Protein AF-A0A7K9YIJ4-F1 (afdb_monomer)

Foldseek 3Di:
DVVVVCCVPDPPLCPVVLVVLLVCLVPPVVPDDPVVVVVSLVVLLVCLVVVRPCSLVSLLSLLVSQDQLDPDPVSLVSLQSSLVSCVVSVVSCVVDLQSLQSLLLSLLRRLLNQDDDPSSVVSSVSSLVSNLVCCQPPVVSNCVNPPVSVVSLVSCCPPPSSVVVVCCLPPPVCSSPVPRDD

Solvent-accessible surface area (backbone atoms only — not comparable to full-atom values): 10196 Å² total; per-residue (Å²): 112,69,68,61,53,49,67,70,68,50,88,62,68,51,47,71,57,54,53,48,51,45,48,43,52,76,76,39,48,92,75,53,52,69,71,56,51,55,50,50,53,52,49,49,48,52,37,52,78,69,64,39,76,66,39,65,59,46,51,54,52,52,57,69,69,46,56,78,86,50,82,47,72,72,42,48,53,48,50,52,54,55,47,50,47,51,61,76,40,38,79,66,45,74,76,32,50,70,52,47,24,51,50,40,53,52,41,51,60,42,47,77,59,35,57,98,44,73,70,32,43,55,51,28,48,55,42,48,54,53,39,52,52,44,46,50,76,39,25,71,41,41,51,74,58,44,73,58,47,58,56,40,50,60,75,46,33,89,41,71,70,42,37,52,48,49,50,34,43,76,76,42,25,49,79,44,32,84,87,40,88,106

Structure (mmCIF, N/CA/C/O backbone):
data_AF-A0A7K9YIJ4-F1
#
_entry.id   AF-A0A7K9YIJ4-F1
#
loop_
_atom_site.group_PDB
_atom_site.id
_atom_site.type_symbol
_atom_site.label_atom_id
_atom_site.label_alt_id
_atom_site.label_comp_id
_atom_site.label_asym_id
_atom_site.label_entity_id
_atom_site.label_seq_id
_atom_site.pdbx_PDB_ins_code
_atom_site.Cartn_x
_atom_site.Cartn_y
_atom_site.Cartn_z
_atom_site.occupancy
_atom_site.B_iso_or_equiv
_atom_site.auth_seq_id
_atom_site.auth_comp_id
_atom_site.auth_asym_id
_atom_site.auth_atom_id
_atom_site.pdbx_PDB_model_num
ATOM 1 N N . GLN A 1 1 ? -18.869 -9.767 16.427 1.00 76.56 1 GLN A N 1
ATOM 2 C CA . GLN A 1 1 ? -20.235 -9.348 16.807 1.00 76.56 1 GLN A CA 1
ATOM 3 C C . GLN A 1 1 ? -20.395 -7.845 16.606 1.00 76.56 1 GLN A C 1
ATOM 5 O O . GLN A 1 1 ? -21.053 -7.476 15.647 1.00 76.56 1 GLN A O 1
ATOM 10 N N . CYS A 1 2 ? -19.641 -7.004 17.327 1.00 91.44 2 CYS A N 1
ATOM 11 C CA . CYS A 1 2 ? -19.777 -5.540 17.270 1.00 91.44 2 CYS A CA 1
ATOM 12 C C . CYS A 1 2 ? -19.677 -4.898 15.871 1.00 91.44 2 CYS A C 1
ATOM 14 O O . CYS A 1 2 ? -20.416 -3.964 15.595 1.00 91.44 2 CYS A O 1
ATOM 16 N N . TYR A 1 3 ? -18.805 -5.378 14.969 1.00 92.31 3 TYR A N 1
ATOM 17 C CA . TYR A 1 3 ? -18.730 -4.825 13.602 1.00 92.31 3 TYR A CA 1
ATOM 18 C C . TYR A 1 3 ? -20.022 -5.042 12.799 1.00 92.31 3 TYR A C 1
ATOM 20 O O . TYR A 1 3 ? -20.458 -4.156 12.073 1.00 92.31 3 TYR A O 1
ATOM 28 N N . ARG A 1 4 ? -20.664 -6.205 12.968 1.00 90.62 4 ARG A N 1
ATOM 29 C CA . ARG A 1 4 ? -21.939 -6.522 12.313 1.00 90.62 4 ARG A CA 1
ATOM 30 C C . ARG A 1 4 ? -23.035 -5.591 12.810 1.00 90.62 4 ARG A C 1
ATOM 32 O O . ARG A 1 4 ? -23.767 -5.033 12.006 1.00 90.62 4 ARG A O 1
ATOM 39 N N . ASP A 1 5 ? -23.095 -5.398 14.123 1.00 93.19 5 ASP A N 1
ATOM 40 C CA . ASP A 1 5 ? -24.072 -4.509 14.747 1.00 93.19 5 ASP A CA 1
ATOM 41 C C . ASP A 1 5 ? -23.844 -3.065 14.284 1.00 93.19 5 ASP A C 1
ATOM 43 O O . ASP A 1 5 ? -24.787 -2.391 13.887 1.00 93.19 5 ASP A O 1
ATOM 47 N N . LEU A 1 6 ? -22.583 -2.622 14.225 1.00 93.00 6 LEU A N 1
ATOM 48 C CA . LEU A 1 6 ? -22.198 -1.310 13.705 1.00 93.00 6 LEU A CA 1
ATOM 49 C C . LEU A 1 6 ? -22.651 -1.110 12.249 1.00 93.00 6 LEU A C 1
ATOM 51 O O . LEU A 1 6 ? -23.221 -0.069 11.927 1.00 93.00 6 LEU A O 1
ATOM 55 N N . ALA A 1 7 ? -22.441 -2.109 11.388 1.00 91.06 7 ALA A N 1
ATOM 56 C CA . ALA A 1 7 ? -22.883 -2.070 9.996 1.00 91.06 7 ALA A CA 1
ATOM 57 C C . ALA A 1 7 ? -24.417 -2.023 9.864 1.00 91.06 7 ALA A C 1
ATOM 59 O O . ALA A 1 7 ? -24.922 -1.380 8.949 1.00 91.06 7 ALA A O 1
ATOM 60 N N . LEU A 1 8 ? -25.157 -2.654 10.784 1.00 92.00 8 LEU A N 1
ATOM 61 C CA . LEU A 1 8 ? -26.624 -2.642 10.799 1.00 92.00 8 LEU A CA 1
ATOM 62 C C . LEU A 1 8 ? -27.213 -1.307 11.274 1.00 92.00 8 LEU A C 1
ATOM 64 O O . LEU A 1 8 ? -28.277 -0.911 10.804 1.00 92.00 8 LEU A O 1
ATOM 68 N N . VAL A 1 9 ? -26.558 -0.624 12.219 1.00 95.25 9 VAL A N 1
ATOM 69 C CA . VAL A 1 9 ? -27.100 0.603 12.835 1.00 95.25 9 VAL A CA 1
ATOM 70 C C . VAL A 1 9 ? -26.560 1.898 12.227 1.00 95.25 9 VAL A C 1
ATOM 72 O O . VAL A 1 9 ? -27.113 2.965 12.506 1.00 95.25 9 VAL A O 1
ATOM 75 N N . SER A 1 10 ? -25.489 1.842 11.426 1.00 94.00 10 SER A N 1
ATOM 76 C CA . SER A 1 10 ? -24.923 3.031 10.781 1.00 94.00 10 SER A CA 1
ATOM 77 C C . SER A 1 10 ? -25.944 3.690 9.850 1.00 94.00 10 SER A C 1
ATOM 79 O O . SER A 1 10 ? -26.584 3.042 9.026 1.00 94.00 10 SER A O 1
ATOM 81 N N . ARG A 1 11 ? -26.078 5.014 9.978 1.00 95.62 11 ARG A N 1
ATOM 82 C CA . ARG A 1 11 ? -26.969 5.848 9.151 1.00 95.62 11 ARG A CA 1
ATOM 83 C C . ARG A 1 11 ? -26.216 6.768 8.191 1.00 95.62 11 ARG A C 1
ATOM 85 O O . ARG A 1 11 ? -26.835 7.523 7.454 1.00 95.62 11 ARG A O 1
ATOM 92 N N . ASP A 1 12 ? -24.891 6.721 8.227 1.00 95.88 12 ASP A N 1
ATOM 93 C CA . ASP A 1 12 ? -23.981 7.620 7.517 1.00 95.88 12 ASP A CA 1
ATOM 94 C C . ASP A 1 12 ? -22.970 6.858 6.646 1.00 95.88 12 ASP A C 1
ATOM 96 O O . ASP A 1 12 ? -21.946 7.413 6.254 1.00 95.88 12 ASP A O 1
ATOM 100 N N . GLY A 1 13 ? -23.219 5.569 6.385 1.00 93.50 13 GLY A N 1
ATOM 101 C CA . GLY A 1 13 ? -22.307 4.721 5.617 1.00 93.50 13 GLY A CA 1
ATOM 102 C C . GLY A 1 13 ? -20.931 4.577 6.274 1.00 93.50 13 GLY A C 1
ATOM 103 O O . GLY A 1 13 ? -19.928 4.509 5.574 1.00 93.50 13 GLY A O 1
ATOM 104 N N . MET A 1 14 ? -20.880 4.558 7.610 1.00 95.94 14 MET A N 1
ATOM 105 C CA . MET A 1 14 ? -19.666 4.499 8.438 1.00 95.94 14 MET A CA 1
ATOM 106 C C . MET A 1 14 ? -18.767 5.745 8.376 1.00 95.94 14 MET A C 1
ATOM 108 O O . MET A 1 14 ? -17.642 5.702 8.878 1.00 95.94 14 MET A O 1
ATOM 112 N N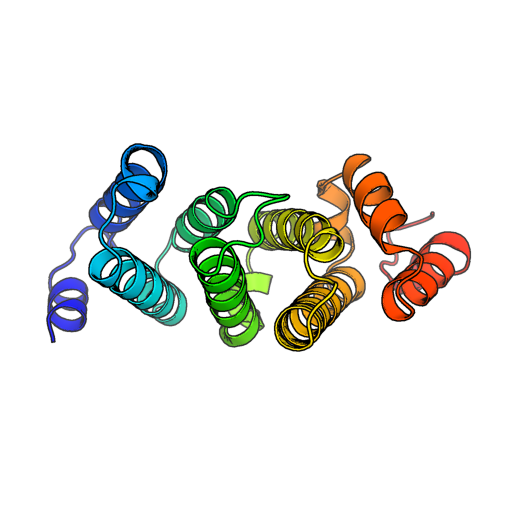 . ASN A 1 15 ? -19.221 6.866 7.811 1.00 96.12 15 ASN A N 1
ATOM 113 C CA . ASN A 1 15 ? -18.392 8.061 7.626 1.00 96.12 15 ASN A CA 1
ATOM 114 C C . ASN A 1 15 ? -17.747 8.559 8.936 1.00 96.12 15 ASN A C 1
ATOM 116 O O . ASN A 1 15 ? -16.539 8.803 8.990 1.00 96.12 15 ASN A O 1
ATOM 120 N N . ILE A 1 16 ? -18.506 8.643 10.034 1.00 97.00 16 ILE A N 1
ATOM 121 C CA . ILE A 1 16 ? -17.970 9.055 11.339 1.00 97.00 16 ILE A CA 1
ATOM 122 C C . ILE A 1 16 ? -16.867 8.115 11.839 1.00 97.00 16 ILE A C 1
ATOM 124 O O . ILE A 1 16 ? -15.874 8.570 12.410 1.00 97.00 16 ILE A O 1
ATOM 128 N N . VAL A 1 17 ? -17.009 6.813 11.580 1.00 97.12 17 VAL A N 1
ATOM 129 C CA . VAL A 1 17 ? -16.031 5.789 11.960 1.00 97.12 17 VAL A CA 1
ATOM 130 C C . VAL A 1 17 ? -14.747 5.989 11.162 1.00 97.12 17 VAL A C 1
ATOM 132 O O . VAL A 1 17 ? -13.675 6.073 11.758 1.00 97.12 17 VAL A O 1
ATOM 135 N N . LEU A 1 18 ? -14.842 6.154 9.839 1.00 97.75 18 LEU A N 1
ATOM 136 C CA . LEU A 1 18 ? -13.685 6.407 8.972 1.00 97.75 18 LEU A CA 1
ATOM 137 C C . LEU A 1 18 ? -12.934 7.679 9.382 1.00 97.75 18 LEU A C 1
ATOM 139 O O . LEU A 1 18 ? -11.707 7.665 9.492 1.00 97.75 18 LEU A O 1
ATOM 143 N N . ASN A 1 19 ? -13.660 8.761 9.674 1.00 97.81 19 ASN A N 1
ATOM 144 C CA . ASN A 1 19 ? -13.068 10.020 10.127 1.00 97.81 19 ASN A CA 1
ATOM 145 C C . ASN A 1 19 ? -12.309 9.850 11.445 1.00 97.81 19 ASN A C 1
ATOM 147 O O . ASN A 1 19 ? -11.196 10.358 11.588 1.00 97.81 19 ASN A O 1
ATOM 151 N N . LYS A 1 20 ? -12.866 9.092 12.395 1.00 97.88 20 LYS A N 1
ATOM 152 C CA . LYS A 1 20 ? -12.196 8.817 13.670 1.00 97.88 20 LYS A CA 1
ATOM 153 C C . LYS A 1 20 ? -11.004 7.884 13.524 1.00 97.88 20 LYS A C 1
ATOM 155 O O . LYS A 1 20 ? -9.995 8.129 14.179 1.00 97.88 20 LYS A O 1
ATOM 160 N N . ILE A 1 21 ? -11.061 6.886 12.641 1.00 98.19 21 ILE A N 1
ATOM 161 C CA . ILE A 1 21 ? -9.892 6.057 12.324 1.00 98.19 21 ILE A CA 1
ATOM 162 C C . ILE A 1 21 ? -8.774 6.938 11.758 1.00 98.19 21 ILE A C 1
ATOM 164 O O . ILE A 1 21 ? -7.665 6.909 12.283 1.00 98.19 21 ILE A O 1
ATOM 168 N N . ASN A 1 22 ? -9.064 7.775 10.756 1.00 98.19 22 ASN A N 1
ATOM 169 C CA . ASN A 1 22 ? -8.072 8.691 10.186 1.00 98.19 22 ASN A CA 1
ATOM 170 C C . ASN A 1 22 ? -7.474 9.625 11.248 1.00 98.19 22 ASN A C 1
ATOM 172 O O . ASN A 1 22 ? -6.257 9.792 11.296 1.00 98.19 22 ASN A O 1
ATOM 176 N N . GLN A 1 23 ? -8.306 10.180 12.133 1.00 98.00 23 GLN A N 1
ATOM 177 C CA . GLN A 1 23 ? -7.846 11.022 13.237 1.00 98.00 23 GLN A CA 1
ATOM 178 C C . GLN A 1 23 ? -6.898 10.263 14.180 1.00 98.00 23 GLN A C 1
ATOM 180 O O . GLN A 1 23 ? -5.822 10.754 14.516 1.00 98.00 23 GLN A O 1
ATOM 185 N N . ILE A 1 24 ? -7.273 9.047 14.587 1.00 98.25 24 ILE A N 1
ATOM 186 C CA . ILE A 1 24 ? -6.461 8.197 15.466 1.00 98.25 24 ILE A CA 1
ATOM 187 C C . ILE A 1 24 ? -5.117 7.864 14.811 1.00 98.25 24 ILE A C 1
ATOM 189 O O . ILE A 1 24 ? -4.084 7.964 15.475 1.00 98.25 24 ILE A O 1
ATOM 193 N N . LEU A 1 25 ? -5.118 7.498 13.527 1.00 98.00 25 LEU A N 1
ATOM 194 C CA . LEU A 1 25 ? -3.895 7.191 12.787 1.00 98.00 25 LEU A CA 1
ATOM 195 C C . LEU A 1 25 ? -2.974 8.414 12.719 1.00 98.00 25 LEU A C 1
ATOM 197 O O . LEU A 1 25 ? -1.807 8.319 13.076 1.00 98.00 25 LEU A O 1
ATOM 201 N N . MET A 1 26 ? -3.500 9.578 12.345 1.00 97.00 26 MET A N 1
ATOM 202 C CA . MET A 1 26 ? -2.678 10.777 12.164 1.00 97.00 26 MET A CA 1
ATOM 203 C C . MET A 1 26 ? -2.162 11.374 13.477 1.00 97.00 26 MET A C 1
ATOM 205 O O . MET A 1 26 ? -1.050 11.891 13.517 1.00 97.00 26 MET A O 1
ATOM 209 N N . GLU A 1 27 ? -2.946 11.328 14.556 1.00 97.44 27 GLU A N 1
ATOM 210 C CA . GLU A 1 27 ? -2.592 12.023 15.800 1.00 97.44 27 GLU A CA 1
ATOM 211 C C . GLU A 1 27 ? -2.017 11.109 16.887 1.00 97.44 27 GLU A C 1
ATOM 213 O O . GLU A 1 27 ? -1.316 11.585 17.787 1.00 97.44 27 GLU A O 1
ATOM 218 N N . LYS A 1 28 ? -2.379 9.820 16.891 1.00 96.75 28 LYS A N 1
ATOM 219 C CA . LYS A 1 28 ? -2.177 8.928 18.045 1.00 96.75 28 LYS A CA 1
ATOM 220 C C . LYS A 1 28 ? -1.521 7.594 17.703 1.00 96.75 28 LYS A C 1
ATOM 222 O O . LYS A 1 28 ? -1.253 6.849 18.644 1.00 96.75 28 LYS A O 1
ATOM 227 N N . TYR A 1 29 ? -1.212 7.286 16.438 1.00 97.12 29 TYR A N 1
ATOM 228 C CA . TYR A 1 29 ? -0.734 5.952 16.042 1.00 97.12 29 TYR A CA 1
ATOM 229 C C . TYR A 1 29 ? 0.460 5.457 16.872 1.00 97.12 29 TYR A C 1
ATOM 231 O O . TYR A 1 29 ? 0.427 4.352 17.416 1.00 97.12 29 TYR A O 1
ATOM 239 N N . LEU A 1 30 ? 1.462 6.314 17.088 1.00 94.94 30 LEU A N 1
ATOM 240 C CA . LEU A 1 30 ? 2.649 5.974 17.885 1.00 94.94 30 LEU A CA 1
ATOM 241 C C . LEU A 1 30 ? 2.329 5.620 19.348 1.00 94.94 30 LEU A C 1
ATOM 243 O O . LEU A 1 30 ? 3.072 4.867 19.970 1.00 94.94 30 LEU A O 1
ATOM 247 N N . LYS A 1 31 ? 1.211 6.121 19.887 1.00 96.94 31 LYS A N 1
ATOM 248 C CA . LYS A 1 31 ? 0.753 5.894 21.267 1.00 96.94 31 LYS A CA 1
ATOM 249 C C . LYS A 1 31 ? -0.266 4.758 21.389 1.00 96.94 31 LYS A C 1
ATOM 251 O O . LYS A 1 31 ? -0.664 4.428 22.503 1.00 96.94 31 LYS A O 1
ATOM 256 N N . LEU A 1 32 ? -0.712 4.169 20.277 1.00 96.44 32 LEU A N 1
ATOM 257 C CA . LEU A 1 32 ? -1.656 3.055 20.313 1.00 96.44 32 LEU A CA 1
ATOM 258 C C . LEU A 1 32 ? -1.006 1.805 20.896 1.00 96.44 32 LEU A C 1
ATOM 260 O O . LEU A 1 32 ? 0.089 1.419 20.478 1.00 96.44 32 LEU A O 1
ATOM 264 N N . GLN A 1 33 ? -1.744 1.149 21.790 1.00 97.69 33 GLN A N 1
ATOM 265 C CA . GLN A 1 33 ? -1.422 -0.185 22.283 1.00 97.69 33 GLN A CA 1
ATOM 266 C C . GLN A 1 33 ? -1.458 -1.209 21.144 1.00 97.69 33 GLN A C 1
ATOM 268 O O . GLN A 1 33 ? -2.218 -1.055 20.184 1.00 97.69 33 GLN A O 1
ATOM 273 N N . ASP A 1 34 ? -0.683 -2.283 21.279 1.00 95.94 34 ASP A N 1
ATOM 274 C CA . ASP A 1 34 ? -0.516 -3.283 20.219 1.00 95.94 34 ASP A CA 1
ATOM 275 C C . ASP A 1 34 ? -1.842 -3.969 19.860 1.00 95.94 34 ASP A C 1
ATOM 277 O O . ASP A 1 34 ? -2.195 -4.037 18.684 1.00 95.94 34 ASP A O 1
ATOM 281 N N . THR A 1 35 ? -2.662 -4.333 20.853 1.00 97.75 35 THR A N 1
ATOM 282 C CA . THR A 1 35 ? -4.012 -4.876 20.619 1.00 97.75 35 THR A CA 1
ATOM 283 C C . THR A 1 35 ? -4.883 -3.921 19.799 1.00 97.75 35 THR A C 1
ATOM 285 O O . THR A 1 35 ? -5.601 -4.351 18.899 1.00 97.75 35 THR A O 1
ATOM 288 N N . CYS A 1 36 ? -4.807 -2.612 20.058 1.00 97.50 36 CYS A N 1
ATOM 289 C CA . CYS A 1 36 ? -5.574 -1.618 19.308 1.00 97.50 36 CYS A CA 1
ATOM 290 C C . CYS A 1 36 ? -5.093 -1.499 17.858 1.00 97.50 36 CYS A C 1
ATOM 292 O O . CYS A 1 36 ? -5.923 -1.352 16.965 1.00 97.50 36 CYS A O 1
ATOM 294 N N . ARG A 1 37 ? -3.781 -1.594 17.603 1.00 97.88 37 ARG A N 1
ATOM 295 C CA . ARG A 1 37 ? -3.233 -1.600 16.235 1.00 97.88 37 ARG A CA 1
ATOM 296 C C . ARG A 1 37 ? -3.741 -2.809 15.458 1.00 97.88 37 ARG A C 1
ATOM 298 O O . ARG A 1 37 ? -4.277 -2.637 14.366 1.00 97.88 37 ARG A O 1
ATOM 305 N N . THR A 1 38 ? -3.672 -3.997 16.057 1.00 98.00 38 THR A N 1
ATOM 306 C CA . THR A 1 38 ? -4.204 -5.236 15.471 1.00 98.00 38 THR A CA 1
ATOM 307 C C . THR A 1 38 ? -5.692 -5.112 15.155 1.00 98.00 38 THR A C 1
ATOM 309 O O . THR A 1 38 ? -6.113 -5.410 14.040 1.00 98.00 38 THR A O 1
ATOM 312 N N . GLN A 1 39 ? -6.492 -4.595 16.091 1.00 98.00 39 GLN A N 1
ATOM 313 C CA . GLN A 1 39 ? -7.928 -4.410 15.872 1.00 98.00 39 GLN A CA 1
ATOM 314 C C . GLN A 1 39 ? -8.250 -3.353 14.808 1.00 98.00 39 GLN A C 1
ATOM 316 O O . GLN A 1 39 ? -9.226 -3.523 14.081 1.00 98.00 39 GLN A O 1
ATOM 321 N N . LEU A 1 40 ? -7.462 -2.281 14.688 1.00 98.00 40 LEU A N 1
ATOM 322 C CA . LEU A 1 40 ? -7.663 -1.271 13.644 1.00 98.00 40 LEU A CA 1
ATO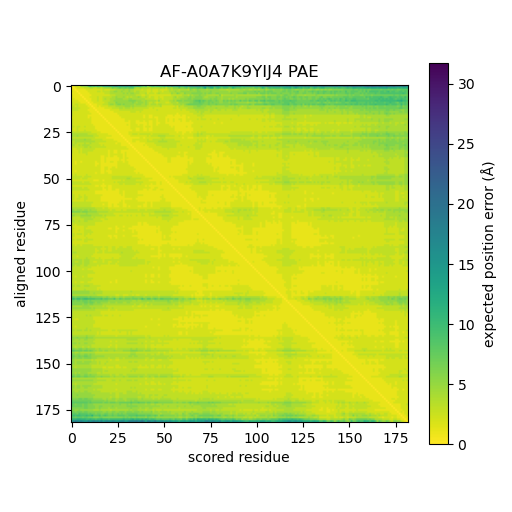M 323 C C . LEU A 1 40 ? -7.325 -1.812 12.251 1.00 98.00 40 LEU A C 1
ATOM 325 O O . LEU A 1 40 ? -8.052 -1.522 11.306 1.00 98.00 40 LEU A O 1
ATOM 329 N N . VAL A 1 41 ? -6.267 -2.616 12.120 1.00 98.38 41 VAL A N 1
ATOM 330 C CA . VAL A 1 41 ? -5.934 -3.304 10.861 1.00 98.38 41 VAL A CA 1
ATOM 331 C C . VAL A 1 41 ? -7.013 -4.326 10.499 1.00 98.38 41 VAL A C 1
ATOM 333 O O . VAL A 1 41 ? -7.461 -4.375 9.354 1.00 98.38 41 VAL A O 1
ATOM 336 N N . TRP A 1 42 ? -7.498 -5.098 11.475 1.00 98.31 42 TRP A N 1
ATOM 337 C CA . TRP A 1 42 ? -8.635 -5.998 11.272 1.00 98.31 42 TRP A CA 1
ATOM 338 C C . TRP A 1 42 ? -9.882 -5.233 10.808 1.00 98.31 42 TRP A C 1
ATOM 340 O O . TRP A 1 42 ? -10.517 -5.619 9.829 1.00 98.31 42 TRP A O 1
ATOM 350 N N . LEU A 1 43 ? -10.199 -4.108 11.454 1.00 98.12 43 LEU A N 1
ATOM 351 C CA . LEU A 1 43 ? -11.337 -3.270 11.085 1.00 98.12 43 LEU A CA 1
ATOM 352 C C . LEU A 1 43 ? -11.182 -2.697 9.671 1.00 98.12 43 LEU A C 1
ATOM 354 O O . LEU A 1 43 ? -12.147 -2.704 8.914 1.00 98.12 43 LEU A O 1
ATOM 358 N N . LEU A 1 44 ? -9.981 -2.248 9.289 1.00 98.44 44 LEU A N 1
ATOM 359 C CA . LEU A 1 44 ? -9.696 -1.816 7.920 1.00 98.44 44 LEU A CA 1
ATOM 360 C C . LEU A 1 44 ? -10.034 -2.920 6.915 1.00 98.44 44 LEU A C 1
ATOM 362 O O . LEU A 1 44 ? -10.719 -2.656 5.929 1.00 98.44 44 LEU A O 1
ATOM 366 N N . ARG A 1 45 ? -9.590 -4.153 7.179 1.00 98.38 45 ARG A N 1
ATOM 367 C CA . ARG A 1 45 ? -9.856 -5.301 6.306 1.00 98.38 45 ARG A CA 1
ATOM 368 C C . ARG A 1 45 ? -11.355 -5.524 6.113 1.00 98.38 45 ARG A C 1
ATOM 370 O O . ARG A 1 45 ? -11.797 -5.728 4.986 1.00 98.38 45 ARG A O 1
ATOM 377 N N . GLU A 1 46 ? -12.142 -5.436 7.182 1.00 97.88 46 GLU A N 1
ATOM 378 C CA . GLU A 1 46 ? -13.598 -5.588 7.105 1.00 97.88 46 GLU A CA 1
ATOM 379 C C . GLU A 1 46 ? -14.276 -4.442 6.336 1.00 97.88 46 GLU A C 1
ATOM 381 O O . GLU A 1 46 ? -15.166 -4.697 5.521 1.00 97.88 46 GLU A O 1
ATOM 386 N N . LEU A 1 47 ? -13.822 -3.197 6.522 1.00 97.69 47 LEU A N 1
ATOM 387 C CA . LEU A 1 47 ? -14.328 -2.028 5.788 1.00 97.69 47 LEU A CA 1
ATOM 388 C C . LEU A 1 47 ? -14.059 -2.140 4.280 1.00 97.69 47 LEU A C 1
ATOM 390 O O . LEU A 1 47 ? -14.943 -1.837 3.476 1.00 97.69 47 LEU A O 1
ATOM 394 N N . VAL A 1 48 ? -12.866 -2.606 3.896 1.00 98.00 48 VAL A N 1
ATOM 395 C CA . VAL A 1 48 ? -12.500 -2.835 2.490 1.00 98.00 48 VAL A CA 1
ATOM 396 C C . VAL A 1 48 ? -13.339 -3.965 1.891 1.00 98.00 48 VAL A C 1
ATOM 398 O O . VAL A 1 48 ? -13.965 -3.758 0.854 1.00 98.00 48 VAL A O 1
ATOM 401 N N . LYS A 1 49 ? -13.439 -5.118 2.569 1.00 97.06 49 LYS A N 1
ATOM 402 C CA . LYS A 1 49 ? -14.277 -6.251 2.128 1.00 97.06 49 LYS A CA 1
ATOM 403 C C . LYS A 1 49 ? -15.746 -5.870 1.957 1.00 97.06 49 LYS A C 1
ATOM 405 O O . LYS A 1 49 ? -16.414 -6.356 1.053 1.00 97.06 49 LYS A O 1
ATOM 410 N N . SER A 1 50 ? -16.242 -4.989 2.823 1.00 95.44 50 SER A N 1
ATOM 411 C CA . SER A 1 50 ? -17.622 -4.494 2.778 1.00 95.44 50 SER A CA 1
ATOM 412 C C . SER A 1 50 ? -17.828 -3.388 1.732 1.00 95.44 50 SER A C 1
ATOM 414 O O . SER A 1 50 ? -18.937 -2.878 1.600 1.00 95.44 50 SER A O 1
ATOM 416 N N . GLY A 1 51 ? -16.779 -2.982 1.006 1.00 95.50 51 GLY A N 1
ATOM 417 C CA . GLY A 1 51 ? -16.857 -1.953 -0.030 1.00 95.50 51 GLY A CA 1
ATOM 418 C C . GLY A 1 51 ? -17.243 -0.571 0.499 1.00 95.50 51 GLY A C 1
ATOM 419 O O . GLY A 1 51 ? -17.845 0.211 -0.235 1.00 95.50 51 GLY A O 1
ATOM 420 N N . VAL A 1 52 ? -16.926 -0.261 1.762 1.00 96.69 52 VAL A N 1
ATOM 421 C CA . VAL A 1 52 ? -17.325 1.005 2.393 1.00 96.69 52 VAL A CA 1
ATOM 422 C C . VAL A 1 52 ? -16.697 2.189 1.649 1.00 96.69 52 VAL A C 1
ATOM 424 O O . VAL A 1 52 ? -15.478 2.260 1.459 1.00 96.69 52 VAL A O 1
ATOM 427 N N . LEU A 1 53 ? -17.534 3.149 1.247 1.00 95.62 53 LEU A N 1
ATOM 428 C CA . LEU A 1 53 ? -17.090 4.373 0.579 1.00 95.62 53 LEU A CA 1
ATOM 429 C C . LEU A 1 53 ? -16.110 5.141 1.472 1.00 95.62 53 LEU A C 1
ATOM 431 O O . LEU A 1 53 ? -16.391 5.409 2.633 1.00 95.62 53 LEU A O 1
ATOM 435 N N . GLY A 1 54 ? -14.947 5.500 0.927 1.00 96.31 54 GLY A N 1
ATOM 436 C CA . GLY A 1 54 ? -13.889 6.191 1.673 1.00 96.31 54 GLY A CA 1
ATOM 437 C C . GLY A 1 54 ? -12.871 5.276 2.365 1.00 96.31 54 GLY A C 1
ATOM 438 O O . GLY A 1 54 ? -11.846 5.778 2.831 1.00 96.31 54 GLY A O 1
ATOM 439 N N . ALA A 1 55 ? -13.052 3.947 2.362 1.00 97.94 55 ALA A N 1
ATOM 440 C CA . ALA A 1 55 ? -12.068 3.011 2.924 1.00 97.94 55 ALA A CA 1
ATOM 441 C C . ALA A 1 55 ? -10.677 3.117 2.256 1.00 97.94 55 ALA A C 1
ATOM 443 O O . ALA A 1 55 ? -9.655 2.946 2.920 1.00 97.94 55 ALA A O 1
ATOM 444 N N . GLY A 1 56 ? -10.615 3.499 0.973 1.00 97.94 56 GLY A N 1
ATOM 445 C CA . GLY A 1 56 ? -9.353 3.803 0.281 1.00 97.94 56 GLY A CA 1
ATOM 446 C C . GLY A 1 56 ? -8.577 4.956 0.920 1.00 97.94 56 GLY A C 1
ATOM 447 O O . GLY A 1 56 ? -7.357 4.884 1.043 1.00 97.94 56 GLY A O 1
ATOM 448 N N . GLY A 1 57 ? -9.280 5.978 1.421 1.00 98.12 57 GLY A N 1
ATOM 449 C CA . GLY A 1 57 ? -8.682 7.065 2.199 1.00 98.12 57 GLY A CA 1
ATOM 450 C C . GLY A 1 57 ? -7.993 6.558 3.461 1.00 98.12 57 GLY A C 1
ATOM 451 O O . GLY A 1 57 ? -6.860 6.937 3.746 1.00 98.12 57 GLY A O 1
ATOM 452 N N . VAL A 1 58 ? -8.640 5.633 4.171 1.00 98.44 58 VAL A N 1
ATOM 453 C CA . VAL A 1 58 ? -8.082 5.017 5.380 1.00 98.44 58 VAL A CA 1
ATOM 454 C C . VAL A 1 58 ? -6.863 4.146 5.055 1.00 98.44 58 VAL A C 1
ATOM 456 O O . VAL A 1 58 ? -5.869 4.229 5.772 1.00 98.44 58 VAL A O 1
ATOM 459 N N . CYS A 1 59 ? -6.881 3.388 3.949 1.00 98.62 59 CYS A N 1
ATOM 460 C CA . CYS A 1 59 ? -5.706 2.640 3.475 1.00 98.62 59 CYS A CA 1
ATOM 461 C C . CYS A 1 59 ? -4.507 3.571 3.249 1.00 98.62 59 CYS A C 1
ATOM 463 O O . CYS A 1 59 ? -3.412 3.305 3.740 1.00 98.62 59 CYS A O 1
ATOM 465 N N . MET A 1 60 ? -4.720 4.700 2.564 1.00 98.56 60 MET A N 1
ATOM 466 C CA . MET A 1 60 ? -3.670 5.701 2.341 1.00 98.56 60 MET A CA 1
ATOM 467 C C . MET A 1 60 ? -3.145 6.290 3.656 1.00 98.56 60 MET A C 1
ATOM 469 O O . MET A 1 60 ? -1.940 6.487 3.802 1.00 98.56 60 MET A O 1
ATOM 473 N N . THR A 1 61 ? -4.014 6.546 4.635 1.00 98.50 61 THR A N 1
ATOM 474 C CA . THR A 1 61 ? -3.602 7.035 5.959 1.00 98.50 61 THR A CA 1
ATOM 475 C C . THR A 1 61 ? -2.793 5.999 6.738 1.00 98.50 61 THR A C 1
ATOM 477 O O . THR A 1 61 ? -1.826 6.372 7.400 1.00 98.50 61 THR A O 1
ATOM 480 N N . PHE A 1 62 ? -3.139 4.713 6.639 1.00 98.62 62 PHE A N 1
ATOM 481 C CA . PHE A 1 62 ? -2.352 3.619 7.213 1.00 98.62 62 PHE A CA 1
ATOM 482 C C . PHE A 1 62 ? -0.977 3.497 6.562 1.00 98.62 62 PHE A C 1
ATOM 484 O O . PHE A 1 62 ? 0.016 3.419 7.277 1.00 98.62 62 PHE A O 1
ATOM 491 N N . MET A 1 63 ? -0.904 3.551 5.229 1.00 98.69 63 MET A N 1
ATOM 492 C CA . MET A 1 63 ? 0.369 3.522 4.503 1.00 98.69 63 MET A CA 1
ATOM 493 C C . MET A 1 63 ? 1.309 4.656 4.935 1.00 98.69 63 MET A C 1
ATOM 495 O O . MET A 1 63 ? 2.508 4.440 5.058 1.00 98.69 63 MET A O 1
ATOM 499 N N . LYS A 1 64 ? 0.774 5.843 5.260 1.00 98.12 64 LYS A N 1
ATOM 500 C CA . LYS A 1 64 ? 1.560 6.963 5.816 1.00 98.12 64 LYS A CA 1
ATOM 501 C C . LYS A 1 64 ? 2.151 6.691 7.201 1.00 98.12 64 LYS A C 1
ATOM 503 O O . LYS A 1 64 ? 3.071 7.399 7.595 1.00 98.12 64 LYS A O 1
ATOM 508 N N . GLN A 1 65 ? 1.620 5.721 7.946 1.00 98.38 65 GLN A N 1
ATOM 509 C CA . GLN A 1 65 ? 2.171 5.338 9.248 1.00 98.38 65 GLN A CA 1
ATOM 510 C C . GLN A 1 65 ? 3.351 4.368 9.127 1.00 98.38 65 GLN A C 1
ATOM 512 O O . GLN A 1 65 ? 4.018 4.118 10.129 1.00 98.38 65 GLN A O 1
ATOM 517 N N . ILE A 1 66 ? 3.604 3.818 7.933 1.00 98.56 66 ILE A N 1
ATOM 518 C CA . ILE A 1 66 ? 4.766 2.971 7.678 1.00 98.56 66 ILE A CA 1
ATOM 519 C C . ILE A 1 66 ? 5.975 3.886 7.472 1.00 98.56 66 ILE A C 1
ATOM 521 O O . ILE A 1 66 ? 6.066 4.616 6.482 1.00 98.56 66 ILE A O 1
ATOM 525 N N . ALA A 1 67 ? 6.899 3.873 8.426 1.00 97.56 67 ALA A N 1
ATOM 526 C CA . ALA A 1 67 ? 8.094 4.700 8.377 1.00 97.56 67 ALA A CA 1
ATOM 527 C C . ALA A 1 67 ? 9.147 4.068 7.455 1.00 97.56 67 ALA A C 1
ATOM 529 O O . ALA A 1 67 ? 9.548 2.922 7.645 1.00 97.56 67 ALA A O 1
ATOM 530 N N . GLY A 1 68 ? 9.623 4.822 6.462 1.00 96.81 68 GLY A N 1
ATOM 531 C CA . GLY A 1 68 ? 10.776 4.408 5.661 1.00 96.81 68 GLY A CA 1
ATOM 532 C C . GLY A 1 68 ? 12.066 4.454 6.486 1.00 96.81 68 GLY A C 1
ATOM 533 O O . GLY A 1 68 ? 12.278 5.388 7.256 1.00 96.81 68 GLY A O 1
ATOM 534 N N . GLY A 1 69 ? 12.940 3.470 6.301 1.00 96.94 69 GLY A N 1
ATOM 535 C CA . GLY A 1 69 ? 14.186 3.285 7.050 1.00 96.94 69 GLY A CA 1
ATOM 536 C C . GLY A 1 69 ? 14.006 2.656 8.437 1.00 96.94 69 GLY A C 1
ATOM 537 O O . GLY A 1 69 ? 14.989 2.486 9.153 1.00 96.94 69 GLY A O 1
ATOM 538 N N . ASP A 1 70 ? 12.777 2.307 8.824 1.00 97.62 70 ASP A N 1
ATOM 539 C CA . ASP A 1 70 ? 12.463 1.655 10.096 1.00 97.62 70 ASP A CA 1
ATOM 540 C C . ASP A 1 70 ? 12.195 0.157 9.877 1.00 97.62 70 ASP A C 1
ATOM 542 O O . ASP A 1 70 ? 11.149 -0.244 9.372 1.00 97.62 70 ASP A O 1
ATOM 546 N N . VAL A 1 71 ? 13.142 -0.688 10.289 1.00 97.44 71 VAL A N 1
ATOM 547 C CA . VAL A 1 71 ? 13.026 -2.158 10.231 1.00 97.44 71 VAL A CA 1
ATOM 548 C C . VAL A 1 71 ? 12.661 -2.771 11.588 1.00 97.44 71 VAL A C 1
ATOM 550 O O . VAL A 1 71 ? 12.973 -3.928 11.875 1.00 97.44 71 VAL A O 1
ATOM 553 N N . THR A 1 72 ? 12.012 -2.011 12.473 1.00 97.50 72 THR A N 1
ATOM 554 C CA . THR A 1 72 ? 11.458 -2.570 13.708 1.00 97.50 72 THR A CA 1
ATOM 555 C C . THR A 1 72 ? 10.310 -3.529 13.401 1.00 97.50 72 THR A C 1
ATOM 557 O O . THR A 1 72 ? 9.538 -3.342 12.459 1.00 97.50 72 THR A O 1
ATOM 560 N N . VAL A 1 73 ? 10.135 -4.540 14.259 1.00 96.94 73 VAL A N 1
ATOM 561 C CA . VAL A 1 73 ? 9.077 -5.560 14.120 1.00 96.94 73 VAL A CA 1
ATOM 562 C C . VAL A 1 73 ? 7.688 -4.931 13.957 1.00 96.94 73 VAL A C 1
ATOM 564 O O . VAL A 1 73 ? 6.878 -5.422 13.178 1.00 96.94 73 VAL A O 1
ATOM 567 N N . LYS A 1 74 ? 7.412 -3.818 14.653 1.00 97.50 74 LYS A N 1
ATOM 568 C CA . LYS A 1 74 ? 6.113 -3.130 14.583 1.00 97.50 74 LYS A CA 1
ATOM 569 C C . LYS A 1 74 ? 5.881 -2.438 13.239 1.00 97.50 74 LYS A C 1
ATOM 571 O O . LYS A 1 74 ? 4.744 -2.423 12.773 1.00 97.50 74 LYS A O 1
ATOM 576 N N . ASN A 1 75 ? 6.924 -1.864 12.638 1.00 98.19 75 ASN A N 1
ATOM 577 C CA . ASN A 1 75 ? 6.819 -1.202 11.341 1.00 98.19 75 ASN A CA 1
ATOM 578 C C . ASN A 1 75 ? 6.686 -2.229 10.206 1.00 98.19 75 ASN A C 1
ATOM 580 O O . ASN A 1 75 ? 5.770 -2.120 9.394 1.00 98.19 75 ASN A O 1
ATOM 584 N N . ILE A 1 76 ? 7.507 -3.286 10.239 1.00 98.44 76 ILE A N 1
ATOM 585 C CA . ILE A 1 76 ? 7.438 -4.425 9.305 1.00 98.44 76 ILE A CA 1
ATOM 586 C C . ILE A 1 76 ? 6.054 -5.079 9.354 1.00 98.44 76 ILE A C 1
ATOM 588 O O . ILE A 1 76 ? 5.435 -5.303 8.317 1.00 98.44 76 ILE A O 1
ATOM 592 N N . TRP A 1 77 ? 5.534 -5.331 10.560 1.00 98.44 77 TRP A N 1
ATOM 593 C CA . TRP A 1 77 ? 4.204 -5.913 10.744 1.00 98.44 77 TRP A CA 1
ATOM 594 C C . TRP A 1 77 ? 3.109 -5.073 10.080 1.00 98.44 77 TRP A C 1
ATOM 596 O O . TRP A 1 77 ? 2.221 -5.630 9.432 1.00 98.44 77 TRP A O 1
ATOM 606 N N . LEU A 1 78 ? 3.169 -3.741 10.207 1.00 98.69 78 LEU A N 1
ATOM 607 C CA . LEU A 1 78 ? 2.195 -2.869 9.557 1.00 98.69 78 LEU A CA 1
ATOM 608 C C . LEU A 1 78 ? 2.342 -2.917 8.031 1.00 98.69 78 LEU A C 1
ATOM 610 O O . LEU A 1 78 ? 1.331 -3.040 7.338 1.00 98.69 78 LEU A O 1
ATOM 614 N N . ALA A 1 79 ? 3.574 -2.823 7.523 1.00 98.75 79 ALA A N 1
ATOM 615 C CA . ALA A 1 79 ? 3.860 -2.853 6.091 1.00 98.75 79 ALA A CA 1
ATOM 616 C C . ALA A 1 79 ? 3.288 -4.111 5.430 1.00 98.75 79 ALA A C 1
ATOM 618 O O . ALA A 1 79 ? 2.568 -4.010 4.435 1.00 98.75 79 ALA A O 1
ATOM 619 N N . GLU A 1 80 ? 3.532 -5.271 6.041 1.00 98.69 80 GLU A N 1
ATOM 620 C CA . GLU A 1 80 ? 3.037 -6.562 5.572 1.00 98.69 80 GLU A CA 1
ATOM 621 C C . GLU A 1 80 ? 1.507 -6.659 5.646 1.00 98.69 80 GLU A C 1
ATOM 623 O O . GLU A 1 80 ? 0.864 -7.018 4.664 1.00 98.69 80 GLU A O 1
ATOM 628 N N . ASN A 1 81 ? 0.887 -6.270 6.764 1.00 98.75 81 ASN A N 1
ATOM 629 C CA . ASN A 1 81 ? -0.565 -6.402 6.913 1.00 98.75 81 ASN A CA 1
ATOM 630 C C . ASN A 1 81 ? -1.354 -5.483 5.971 1.00 98.75 81 ASN A C 1
ATOM 632 O O . ASN A 1 81 ? -2.413 -5.868 5.473 1.00 98.75 81 ASN A O 1
ATOM 636 N N . VAL A 1 82 ? -0.866 -4.265 5.726 1.00 98.81 82 VAL A N 1
ATOM 637 C CA . VAL A 1 82 ? -1.492 -3.362 4.751 1.00 98.81 82 VAL A CA 1
ATOM 638 C C . VAL A 1 82 ? -1.314 -3.912 3.333 1.00 98.81 82 VAL A C 1
ATOM 640 O O . VAL A 1 82 ? -2.265 -3.873 2.551 1.00 98.81 82 VAL A O 1
ATOM 643 N N . LEU A 1 83 ? -0.155 -4.504 3.025 1.00 98.88 83 LEU A N 1
ATOM 644 C CA . LEU A 1 83 ? 0.131 -5.102 1.720 1.00 98.88 83 LEU A CA 1
ATOM 645 C C . LEU A 1 83 ? -0.808 -6.274 1.446 1.00 98.88 83 LEU A C 1
ATOM 647 O O . LEU A 1 83 ? -1.367 -6.376 0.357 1.00 98.88 83 LEU A O 1
ATOM 651 N N . GLU A 1 84 ? -1.023 -7.130 2.443 1.00 98.75 84 GLU A N 1
ATOM 652 C CA . GLU A 1 84 ? -1.940 -8.264 2.353 1.00 98.75 84 GLU A CA 1
ATOM 653 C C . GLU A 1 84 ? -3.378 -7.814 2.091 1.00 98.75 84 GLU A C 1
ATOM 655 O O . GLU A 1 84 ? -4.033 -8.372 1.216 1.00 98.75 84 GLU A O 1
ATOM 660 N N . ILE A 1 85 ? -3.861 -6.764 2.770 1.00 98.75 85 ILE A N 1
ATOM 661 C CA . ILE A 1 85 ? -5.200 -6.210 2.507 1.00 98.75 85 ILE A CA 1
ATOM 662 C C . ILE A 1 85 ? -5.313 -5.737 1.053 1.00 98.75 85 ILE A C 1
ATOM 664 O O . ILE A 1 85 ? -6.288 -6.066 0.378 1.00 98.75 85 ILE A O 1
ATOM 668 N N . LEU A 1 86 ? -4.327 -4.980 0.561 1.00 98.75 86 LEU A N 1
ATOM 669 C CA . LEU A 1 86 ? -4.330 -4.450 -0.807 1.00 98.75 86 LEU A CA 1
ATOM 670 C C . LEU A 1 86 ? -4.212 -5.562 -1.860 1.00 98.75 86 LEU A C 1
ATOM 672 O O . LEU A 1 86 ? -4.854 -5.487 -2.906 1.00 98.75 86 LEU A O 1
ATOM 676 N N . THR A 1 87 ? -3.426 -6.597 -1.571 1.00 98.50 87 THR A N 1
ATOM 677 C CA . THR A 1 87 ? -3.204 -7.740 -2.465 1.00 98.50 87 THR A CA 1
ATOM 678 C C . THR A 1 87 ? -4.433 -8.645 -2.528 1.00 98.50 87 THR A C 1
ATOM 680 O O . THR A 1 87 ? -4.870 -9.012 -3.615 1.00 98.50 87 THR A O 1
ATOM 683 N N . GLU A 1 88 ? -5.048 -8.968 -1.387 1.00 98.25 88 GLU A N 1
ATOM 684 C CA . GLU A 1 88 ? -6.274 -9.775 -1.335 1.00 98.25 88 GLU A CA 1
ATOM 685 C C . GLU A 1 88 ? -7.475 -9.058 -1.959 1.00 98.25 88 GLU A C 1
ATOM 687 O O . GLU A 1 88 ? -8.351 -9.697 -2.535 1.00 98.25 88 GLU A O 1
ATOM 692 N N . GLN A 1 89 ? -7.542 -7.730 -1.835 1.00 98.06 89 GLN A N 1
ATOM 693 C CA . GLN A 1 89 ? -8.652 -6.911 -2.329 1.00 98.06 89 GLN A CA 1
ATOM 694 C C . GLN A 1 89 ? -8.294 -6.211 -3.646 1.00 98.06 89 GLN A C 1
ATOM 696 O O . GLN A 1 89 ? -8.736 -5.091 -3.912 1.00 98.06 89 GLN A O 1
ATOM 701 N N . ARG A 1 90 ? -7.503 -6.879 -4.496 1.00 97.38 90 ARG A N 1
ATOM 702 C CA . ARG A 1 90 ? -6.946 -6.319 -5.734 1.00 97.38 90 ARG A CA 1
ATOM 703 C C . ARG A 1 90 ? -7.999 -5.701 -6.651 1.00 97.38 90 ARG A C 1
ATOM 705 O O . ARG A 1 90 ? -7.845 -4.558 -7.065 1.00 97.38 90 ARG A O 1
ATOM 712 N N . GLU A 1 91 ? -9.089 -6.409 -6.942 1.00 97.50 91 GLU A N 1
ATOM 713 C CA . GLU A 1 91 ? -10.160 -5.888 -7.809 1.00 97.50 91 GLU A CA 1
ATOM 714 C C . GLU A 1 91 ? -10.787 -4.599 -7.268 1.00 97.50 91 GLU A C 1
ATOM 716 O O . GLU A 1 91 ? -11.203 -3.729 -8.033 1.00 97.50 91 GLU A O 1
ATOM 721 N N . TRP A 1 92 ? -10.860 -4.464 -5.943 1.00 98.12 92 TRP A N 1
ATOM 722 C CA . TRP A 1 92 ? -11.327 -3.243 -5.304 1.00 98.12 92 TRP A CA 1
ATOM 723 C C . TRP A 1 92 ? -10.286 -2.122 -5.412 1.00 98.12 92 TRP A C 1
ATOM 725 O O . TRP A 1 92 ? -10.655 -0.996 -5.744 1.00 98.12 92 TRP A O 1
ATOM 735 N N . VAL A 1 93 ? -8.995 -2.427 -5.228 1.00 98.38 93 VAL A N 1
ATOM 736 C CA . VAL A 1 93 ? -7.893 -1.463 -5.412 1.00 98.38 93 VAL A CA 1
ATOM 737 C C . VAL A 1 93 ? -7.893 -0.890 -6.831 1.00 98.38 93 VAL A C 1
ATOM 739 O O . VAL A 1 93 ? -7.778 0.323 -7.003 1.00 98.38 93 VAL A O 1
ATOM 742 N N . LEU A 1 94 ? -8.118 -1.735 -7.842 1.00 97.94 94 LEU A N 1
ATOM 743 C CA . LEU A 1 94 ? -8.130 -1.339 -9.254 1.00 97.94 94 LEU A CA 1
ATOM 744 C C . LEU A 1 94 ? -9.226 -0.331 -9.637 1.00 97.94 94 LEU A C 1
ATOM 746 O O . LEU A 1 94 ? -9.195 0.219 -10.737 1.00 97.94 94 LEU A O 1
ATOM 750 N N . LYS A 1 95 ? -10.194 -0.069 -8.751 1.00 97.69 95 LYS A N 1
ATOM 751 C CA . LYS A 1 95 ? -11.254 0.929 -8.964 1.00 97.69 95 LYS A CA 1
ATOM 752 C C . LYS A 1 95 ? -10.802 2.360 -8.657 1.00 97.69 95 LYS A C 1
ATOM 754 O O . LYS A 1 95 ? -11.565 3.288 -8.907 1.00 97.69 95 LYS A O 1
ATOM 759 N N . SER A 1 96 ? -9.609 2.556 -8.089 1.00 98.00 96 SER A N 1
ATOM 760 C CA . SER A 1 96 ? -9.132 3.866 -7.637 1.00 98.00 96 SER A CA 1
ATOM 761 C C . SER A 1 96 ? -7.694 4.137 -8.081 1.00 98.00 96 SER A C 1
ATOM 763 O O . SER A 1 96 ? -6.742 3.677 -7.450 1.00 98.00 96 SER A O 1
ATOM 765 N N . SER A 1 97 ? -7.531 4.958 -9.124 1.00 97.88 97 SER A N 1
ATOM 766 C CA . SER A 1 97 ? -6.219 5.370 -9.650 1.00 97.88 97 SER A CA 1
ATOM 767 C C . SER A 1 97 ? -5.327 6.005 -8.583 1.00 97.88 97 SER A C 1
ATOM 769 O O . SER A 1 97 ? -4.148 5.680 -8.481 1.00 97.88 97 SER A O 1
ATOM 771 N N . ILE A 1 98 ? -5.897 6.855 -7.719 1.00 98.00 98 ILE A N 1
ATOM 772 C CA . ILE A 1 98 ? -5.135 7.501 -6.641 1.00 98.00 98 ILE A CA 1
ATOM 773 C C . ILE A 1 98 ? -4.642 6.493 -5.596 1.00 98.00 98 ILE A C 1
ATOM 775 O O . ILE A 1 98 ? -3.538 6.641 -5.076 1.00 98.00 98 ILE A O 1
ATOM 779 N N . LEU A 1 99 ? -5.428 5.450 -5.302 1.00 98.50 99 LEU A N 1
ATOM 780 C CA . LEU A 1 99 ? -5.009 4.400 -4.377 1.00 98.50 99 LEU A CA 1
ATOM 781 C C . LEU A 1 99 ? -3.899 3.542 -4.992 1.00 98.50 99 LEU A C 1
ATOM 783 O O . LEU A 1 99 ? -2.940 3.241 -4.288 1.00 98.50 99 LEU A O 1
ATOM 787 N N . ILE A 1 100 ? -3.999 3.205 -6.285 1.00 98.75 100 ILE A N 1
ATOM 788 C CA . ILE A 1 100 ? -2.937 2.509 -7.030 1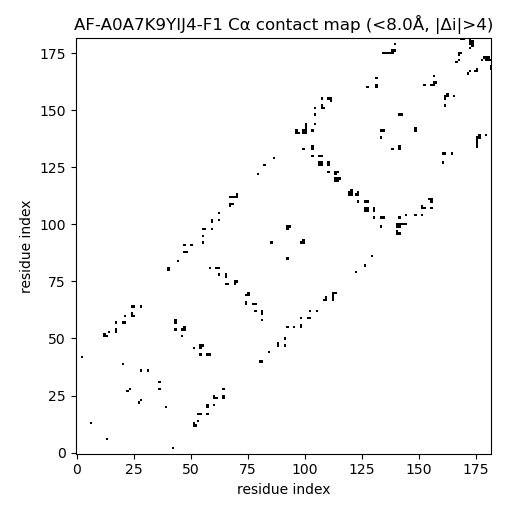.00 98.75 100 ILE A CA 1
ATOM 789 C C . ILE A 1 100 ? -1.634 3.308 -6.949 1.00 98.75 100 ILE A C 1
ATOM 791 O O . ILE A 1 100 ? -0.625 2.784 -6.481 1.00 98.75 100 ILE A O 1
ATOM 795 N N . ALA A 1 101 ? -1.667 4.584 -7.344 1.00 98.50 101 ALA A N 1
ATOM 796 C CA . ALA A 1 101 ? -0.498 5.456 -7.332 1.00 98.50 101 ALA A CA 1
ATOM 797 C C . ALA A 1 101 ? 0.130 5.552 -5.935 1.00 98.50 101 ALA A C 1
ATOM 799 O O . ALA A 1 101 ? 1.335 5.369 -5.780 1.00 98.50 101 ALA A O 1
ATOM 800 N N . MET A 1 102 ? -0.682 5.779 -4.899 1.00 98.50 102 MET A N 1
ATOM 801 C CA . MET A 1 102 ? -0.195 5.864 -3.521 1.00 98.50 102 MET A CA 1
ATOM 802 C C . MET A 1 102 ? 0.388 4.540 -3.020 1.00 98.50 102 MET A C 1
ATOM 804 O O . MET A 1 102 ? 1.424 4.554 -2.362 1.00 98.50 102 MET A O 1
ATOM 808 N N . ALA A 1 103 ? -0.234 3.404 -3.340 1.00 98.81 103 ALA A N 1
ATOM 809 C CA . ALA A 1 103 ? 0.270 2.095 -2.938 1.00 98.81 103 ALA A CA 1
ATOM 810 C C . ALA A 1 103 ? 1.607 1.775 -3.617 1.00 98.81 103 ALA A C 1
ATOM 812 O O . ALA A 1 103 ? 2.568 1.421 -2.937 1.00 98.81 103 ALA A O 1
ATOM 813 N N . VAL A 1 104 ? 1.705 1.973 -4.935 1.00 98.88 104 VAL A N 1
ATOM 814 C CA . VAL A 1 104 ? 2.954 1.773 -5.686 1.00 98.88 104 VAL A CA 1
ATOM 815 C C . VAL A 1 104 ? 4.047 2.706 -5.176 1.00 98.88 104 VAL A C 1
ATOM 817 O O . VAL A 1 104 ? 5.166 2.260 -4.939 1.00 98.88 104 VAL A O 1
ATOM 820 N N . TYR A 1 105 ? 3.727 3.979 -4.933 1.00 98.81 105 TYR A N 1
ATOM 821 C CA . TYR A 1 105 ? 4.661 4.934 -4.343 1.00 98.81 105 TYR A CA 1
ATOM 822 C C . TYR A 1 105 ? 5.220 4.436 -3.007 1.00 98.81 105 TYR A C 1
ATOM 824 O O . TYR A 1 105 ? 6.438 4.384 -2.814 1.00 98.81 105 TYR A O 1
ATOM 832 N N . THR A 1 106 ? 4.327 4.063 -2.085 1.00 98.81 106 THR A N 1
ATOM 833 C CA . THR A 1 106 ? 4.697 3.598 -0.749 1.00 98.81 106 THR A CA 1
ATOM 834 C C . THR A 1 106 ? 5.565 2.351 -0.834 1.00 98.81 106 THR A C 1
ATOM 836 O O . THR A 1 106 ? 6.667 2.350 -0.291 1.00 98.81 106 THR A O 1
ATOM 839 N N . TYR A 1 107 ? 5.131 1.312 -1.545 1.00 98.88 107 TYR A N 1
ATOM 840 C CA . TYR A 1 107 ? 5.853 0.042 -1.552 1.00 98.88 107 TYR A CA 1
ATOM 841 C C . TYR A 1 107 ? 7.148 0.084 -2.368 1.00 98.88 107 TYR A C 1
ATOM 843 O O . TYR A 1 107 ? 8.139 -0.489 -1.926 1.00 98.88 107 TYR A O 1
ATOM 851 N N . LEU A 1 108 ? 7.236 0.854 -3.461 1.00 98.81 108 LEU A N 1
ATOM 852 C CA . LEU A 1 108 ? 8.528 1.104 -4.118 1.00 98.81 108 LEU A CA 1
ATOM 853 C C . LEU A 1 108 ? 9.532 1.773 -3.175 1.00 98.81 108 LEU A C 1
ATOM 855 O O . LEU A 1 108 ? 10.721 1.452 -3.207 1.00 98.81 108 LEU A O 1
ATOM 859 N N . ARG A 1 109 ? 9.069 2.698 -2.324 1.00 98.56 109 ARG A N 1
ATOM 860 C CA . ARG A 1 109 ? 9.923 3.307 -1.304 1.00 98.56 109 ARG A CA 1
ATOM 861 C C . ARG A 1 109 ? 10.321 2.296 -0.232 1.00 98.56 109 ARG A C 1
ATOM 863 O O . ARG A 1 109 ? 11.457 2.374 0.209 1.00 98.56 109 ARG A O 1
ATOM 870 N N . LEU A 1 110 ? 9.451 1.393 0.208 1.00 98.62 110 LEU A N 1
ATOM 871 C CA . LEU A 1 110 ? 9.761 0.454 1.298 1.00 98.62 110 LEU A CA 1
ATOM 872 C C . LEU A 1 110 ? 10.700 -0.686 0.877 1.00 98.62 110 LEU A C 1
ATOM 874 O O . LEU A 1 110 ? 11.560 -1.081 1.661 1.00 98.62 110 LEU A O 1
ATOM 878 N N . ILE A 1 111 ? 10.624 -1.137 -0.380 1.00 98.75 111 ILE A N 1
ATOM 879 C CA . ILE A 1 111 ? 11.430 -2.252 -0.916 1.00 98.75 111 ILE A CA 1
ATOM 880 C C . ILE A 1 111 ? 12.936 -2.088 -0.658 1.00 98.75 111 ILE A C 1
ATOM 882 O O . ILE A 1 111 ? 13.641 -3.082 -0.470 1.00 98.75 111 ILE A O 1
ATOM 886 N N . VAL A 1 112 ? 13.456 -0.854 -0.653 1.00 97.94 112 VAL A N 1
ATOM 887 C CA . V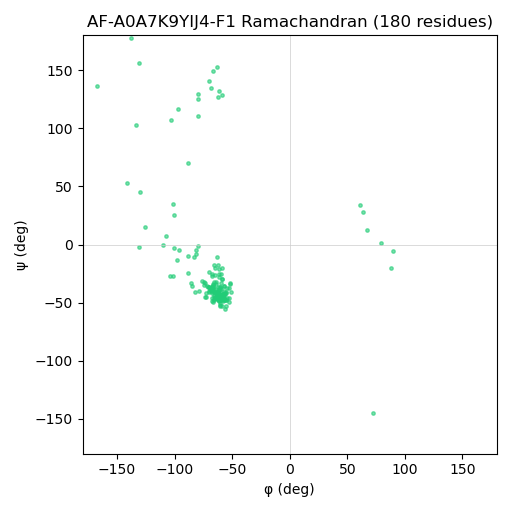AL A 1 112 ? 14.894 -0.614 -0.430 1.00 97.94 112 VAL A CA 1
ATOM 888 C C . VAL A 1 112 ? 15.333 -0.895 1.009 1.00 97.94 112 VAL A C 1
ATOM 890 O O . VAL A 1 112 ? 16.500 -1.214 1.229 1.00 97.94 112 VAL A O 1
ATOM 893 N N . ASP A 1 113 ? 14.419 -0.836 1.978 1.00 97.81 113 ASP A N 1
ATOM 894 C CA . ASP A 1 113 ? 14.717 -1.035 3.399 1.00 97.81 113 ASP A CA 1
ATOM 895 C C . ASP A 1 113 ? 14.628 -2.519 3.805 1.00 97.81 113 ASP A C 1
ATOM 897 O O . ASP A 1 113 ? 15.283 -2.952 4.751 1.00 97.81 113 ASP A O 1
ATOM 901 N N . HIS A 1 114 ? 13.856 -3.331 3.078 1.00 98.06 114 HIS A N 1
ATOM 902 C CA . HIS A 1 114 ? 13.542 -4.712 3.457 1.00 98.06 114 HIS A CA 1
ATOM 903 C C . HIS A 1 114 ? 14.572 -5.735 2.949 1.00 98.06 114 HIS A C 1
ATOM 905 O O . HIS A 1 114 ? 14.319 -6.558 2.072 1.00 98.06 114 HIS A O 1
ATOM 911 N N . HIS A 1 115 ? 15.771 -5.715 3.528 1.00 94.19 115 HIS A N 1
ATOM 912 C CA . HIS A 1 115 ? 16.852 -6.651 3.204 1.00 94.19 115 HIS A CA 1
ATOM 913 C C . HIS A 1 115 ? 17.597 -7.147 4.458 1.00 94.19 115 HIS A C 1
ATOM 915 O O . HIS A 1 115 ? 17.299 -6.755 5.579 1.00 94.19 115 HIS A O 1
ATOM 921 N N . GLY A 1 116 ? 18.570 -8.048 4.282 1.00 94.19 116 GLY A N 1
ATOM 922 C CA . GLY A 1 116 ? 19.477 -8.493 5.352 1.00 94.19 116 GLY A CA 1
ATOM 923 C C . GLY A 1 116 ? 19.000 -9.682 6.196 1.00 94.19 116 GLY A C 1
ATOM 924 O O . GLY A 1 116 ? 19.834 -10.371 6.777 1.00 94.19 116 GLY A O 1
ATOM 925 N N . THR A 1 117 ? 17.700 -9.991 6.224 1.00 95.94 117 THR A N 1
ATOM 926 C CA . THR A 1 117 ? 17.155 -11.182 6.905 1.00 95.94 117 THR A CA 1
ATOM 927 C C . THR A 1 117 ? 16.199 -11.955 5.999 1.00 95.94 117 THR A C 1
ATOM 929 O O . THR A 1 117 ? 15.609 -11.381 5.085 1.00 95.94 117 THR A O 1
ATOM 932 N N . ALA A 1 118 ? 16.009 -13.253 6.262 1.00 96.38 118 ALA A N 1
ATOM 933 C CA . ALA A 1 118 ? 15.091 -14.091 5.483 1.00 96.38 118 ALA A CA 1
ATOM 934 C C . ALA A 1 118 ? 13.635 -13.590 5.550 1.00 96.38 118 ALA A C 1
ATOM 936 O O . ALA A 1 118 ? 12.934 -13.582 4.543 1.00 96.38 118 ALA A O 1
ATOM 937 N N . GLN A 1 119 ? 13.199 -13.111 6.721 1.00 94.62 119 GLN A N 1
ATOM 938 C CA . GLN A 1 119 ? 11.869 -12.523 6.894 1.00 94.62 119 GLN A CA 1
ATOM 939 C C . GLN A 1 119 ? 11.691 -11.270 6.026 1.00 94.62 119 GLN A C 1
ATOM 941 O O . GLN A 1 119 ? 10.687 -11.139 5.330 1.00 94.62 119 GLN A O 1
ATOM 946 N N . LEU A 1 120 ? 12.676 -10.366 6.033 1.00 97.62 120 LEU A N 1
ATOM 947 C CA . LEU A 1 120 ? 12.626 -9.149 5.225 1.00 97.62 120 LEU A CA 1
ATOM 948 C C . LEU A 1 120 ? 12.699 -9.450 3.727 1.00 97.62 120 LEU A C 1
ATOM 950 O O . LEU A 1 120 ? 12.000 -8.813 2.951 1.00 97.62 120 LEU A O 1
ATOM 954 N N . GLN A 1 121 ? 13.481 -10.450 3.319 1.00 97.56 121 GLN A N 1
ATOM 955 C CA . GLN A 1 121 ? 13.520 -10.903 1.927 1.00 97.56 121 GLN A CA 1
ATOM 956 C C . GLN A 1 121 ? 12.163 -11.446 1.460 1.00 97.56 121 GLN A C 1
ATOM 958 O O . GLN A 1 121 ? 11.741 -11.131 0.350 1.00 97.56 121 GLN A O 1
ATOM 963 N N . ALA A 1 122 ? 11.461 -12.207 2.306 1.00 98.00 122 ALA A N 1
ATOM 964 C CA . ALA A 1 122 ? 10.125 -12.706 1.989 1.00 98.00 122 ALA A CA 1
ATOM 965 C C . ALA A 1 122 ? 9.105 -11.565 1.834 1.00 98.00 122 ALA A C 1
ATOM 967 O O . ALA A 1 122 ? 8.349 -11.553 0.863 1.00 98.00 122 ALA A O 1
ATOM 968 N N . LEU A 1 123 ? 9.113 -10.582 2.744 1.00 98.56 123 LEU A N 1
ATOM 969 C CA . LEU A 1 123 ? 8.266 -9.393 2.622 1.00 98.56 123 LEU A CA 1
ATOM 970 C C . LEU A 1 123 ? 8.605 -8.597 1.357 1.00 98.56 123 LEU A C 1
ATOM 972 O O . LEU A 1 123 ? 7.712 -8.283 0.576 1.00 98.56 123 LEU A O 1
ATOM 976 N N . ARG A 1 124 ? 9.892 -8.339 1.111 1.00 98.69 124 ARG A N 1
ATOM 977 C CA . ARG A 1 124 ? 10.358 -7.613 -0.073 1.00 98.69 124 ARG A CA 1
ATOM 978 C C . ARG A 1 124 ? 9.873 -8.257 -1.364 1.00 98.69 124 ARG A C 1
ATOM 980 O O . ARG A 1 124 ? 9.471 -7.532 -2.264 1.00 98.69 124 ARG A O 1
ATOM 987 N N . GLN A 1 125 ? 9.880 -9.588 -1.463 1.00 98.69 125 GLN A N 1
ATOM 988 C CA . GLN A 1 125 ? 9.363 -10.259 -2.656 1.00 98.69 125 GLN A CA 1
ATOM 989 C C . GLN A 1 125 ? 7.865 -9.988 -2.850 1.00 98.69 125 GLN A C 1
ATOM 991 O O . GLN A 1 125 ? 7.463 -9.611 -3.945 1.00 98.69 125 GLN A O 1
AT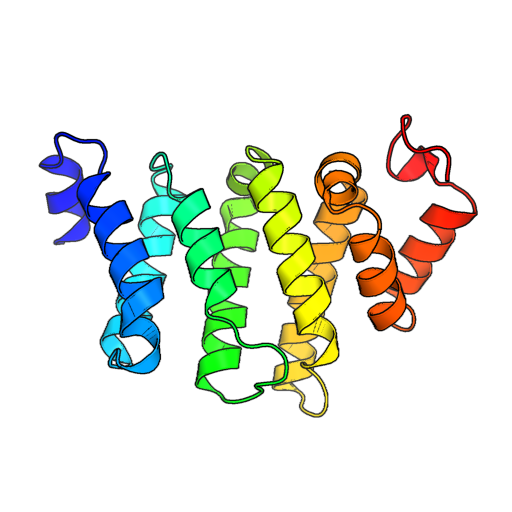OM 996 N N . LYS A 1 126 ? 7.051 -10.068 -1.785 1.00 98.81 126 LYS A N 1
ATOM 997 C CA . LYS A 1 126 ? 5.620 -9.716 -1.859 1.00 98.81 126 LYS A CA 1
ATOM 998 C C . LYS A 1 126 ? 5.417 -8.276 -2.350 1.00 98.81 126 LYS A C 1
ATOM 1000 O O . LYS A 1 126 ? 4.526 -8.015 -3.155 1.00 98.81 126 LYS A O 1
ATOM 1005 N N .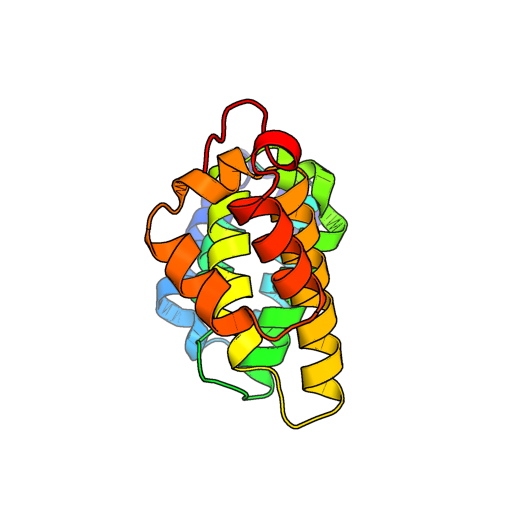 GLU A 1 127 ? 6.235 -7.337 -1.873 1.00 98.88 127 GLU A N 1
ATOM 1006 C CA . GLU A 1 127 ? 6.173 -5.926 -2.277 1.00 98.88 127 GLU A CA 1
ATOM 1007 C C . GLU A 1 127 ? 6.583 -5.722 -3.741 1.00 98.88 127 GLU A C 1
ATOM 1009 O O . GLU A 1 127 ? 5.936 -4.957 -4.460 1.00 98.88 127 GLU A O 1
ATOM 1014 N N . VAL A 1 128 ? 7.640 -6.409 -4.188 1.00 98.88 128 VAL A N 1
ATOM 1015 C CA . VAL A 1 128 ? 8.103 -6.414 -5.584 1.00 98.88 128 VAL A CA 1
A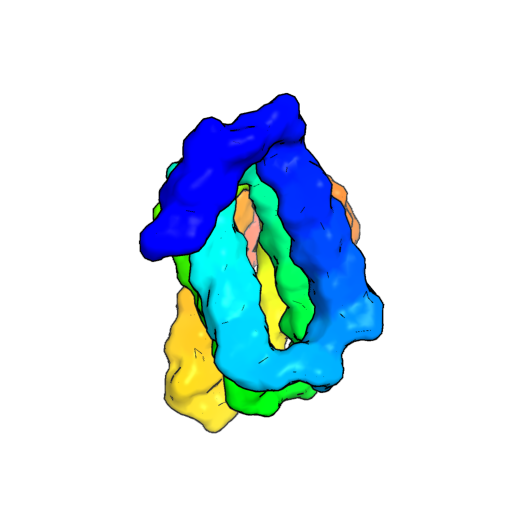TOM 1016 C C . VAL A 1 128 ? 6.991 -6.923 -6.494 1.00 98.88 128 VAL A C 1
ATOM 1018 O O . VAL A 1 128 ? 6.602 -6.214 -7.422 1.00 98.88 128 VAL A O 1
ATOM 1021 N N . ASP A 1 129 ? 6.433 -8.095 -6.195 1.00 98.88 129 ASP A N 1
ATOM 1022 C CA . ASP A 1 129 ? 5.382 -8.726 -6.995 1.00 98.88 129 ASP A CA 1
ATOM 1023 C C . ASP A 1 129 ? 4.143 -7.823 -7.094 1.00 98.88 129 ASP A C 1
ATOM 1025 O O . ASP A 1 129 ? 3.598 -7.609 -8.183 1.00 98.88 129 ASP A O 1
ATOM 1029 N N . PHE A 1 130 ? 3.734 -7.227 -5.970 1.00 98.88 130 PHE A N 1
ATOM 1030 C CA . PHE A 1 130 ? 2.620 -6.284 -5.907 1.00 98.88 130 PHE A CA 1
ATOM 1031 C C . PHE A 1 130 ? 2.855 -5.048 -6.787 1.00 98.88 130 PHE A C 1
ATOM 1033 O O . PHE A 1 130 ? 2.021 -4.717 -7.637 1.00 98.88 130 PHE A O 1
ATOM 1040 N N . CYS A 1 131 ? 4.002 -4.381 -6.628 1.00 98.88 131 CYS A N 1
ATOM 1041 C CA . CYS A 1 131 ? 4.350 -3.190 -7.402 1.00 98.88 131 CYS A CA 1
ATOM 1042 C C . CYS A 1 131 ? 4.458 -3.495 -8.898 1.00 98.88 131 CYS A C 1
ATOM 1044 O O . CYS A 1 131 ? 3.894 -2.763 -9.710 1.00 98.88 131 CYS A O 1
ATOM 1046 N N . ILE A 1 132 ? 5.148 -4.575 -9.275 1.00 98.75 132 ILE A N 1
ATOM 1047 C CA . ILE A 1 132 ? 5.320 -4.984 -10.675 1.00 98.75 132 ILE A CA 1
ATOM 1048 C C . ILE A 1 132 ? 3.971 -5.295 -11.318 1.00 98.75 132 ILE A C 1
ATOM 1050 O O . ILE A 1 132 ? 3.721 -4.863 -12.444 1.00 98.75 132 ILE A O 1
ATOM 1054 N N . SER A 1 133 ? 3.082 -5.988 -10.603 1.00 98.56 133 SER A N 1
ATOM 1055 C CA . SER A 1 133 ? 1.735 -6.287 -11.088 1.00 98.56 133 SER A CA 1
ATOM 1056 C C . SER A 1 133 ? 0.958 -5.011 -11.433 1.00 98.56 133 SER A C 1
ATOM 1058 O O . SER A 1 133 ? 0.405 -4.905 -12.529 1.00 98.56 133 SER A O 1
ATOM 1060 N N . LEU A 1 134 ? 0.949 -4.019 -10.537 1.00 98.69 134 LEU A N 1
ATOM 1061 C CA . LEU A 1 134 ? 0.249 -2.751 -10.766 1.00 98.69 134 LEU A CA 1
ATOM 1062 C C . LEU A 1 134 ? 0.923 -1.891 -11.839 1.00 98.69 134 LEU A C 1
ATOM 1064 O O . LEU A 1 134 ? 0.229 -1.324 -12.678 1.00 98.69 134 LEU A O 1
ATOM 1068 N N . LEU A 1 135 ? 2.256 -1.832 -11.864 1.00 98.56 135 LEU A N 1
ATOM 1069 C CA . LEU A 1 135 ? 3.009 -1.092 -12.880 1.00 98.56 135 LEU A CA 1
ATOM 1070 C C . LEU A 1 135 ? 2.762 -1.644 -14.285 1.00 98.56 135 LEU A C 1
ATOM 1072 O O . LEU A 1 135 ? 2.679 -0.867 -15.228 1.00 98.56 135 LEU A O 1
ATOM 1076 N N . ARG A 1 136 ? 2.616 -2.963 -14.438 1.00 98.00 136 ARG A N 1
ATOM 1077 C CA . ARG A 1 136 ? 2.366 -3.588 -15.743 1.00 98.00 136 ARG A CA 1
ATOM 1078 C C . ARG A 1 136 ? 0.912 -3.482 -16.194 1.00 98.00 136 ARG A C 1
ATOM 1080 O O . ARG A 1 136 ? 0.673 -3.260 -17.372 1.00 98.00 136 ARG A O 1
ATOM 1087 N N . GLU A 1 137 ? -0.055 -3.638 -15.290 1.00 97.12 137 GLU A N 1
ATOM 1088 C CA . GLU A 1 137 ? -1.479 -3.618 -15.664 1.00 97.12 137 GLU A CA 1
ATOM 1089 C C . GLU A 1 137 ? -2.067 -2.201 -15.709 1.00 97.12 137 GLU A C 1
ATOM 1091 O O . GLU A 1 137 ? -2.961 -1.914 -16.502 1.00 97.12 137 GLU A O 1
ATOM 1096 N N . ARG A 1 138 ? -1.585 -1.309 -14.840 1.00 97.88 138 ARG A N 1
ATOM 1097 C CA . ARG A 1 138 ? -2.136 0.031 -14.600 1.00 97.88 138 ARG A CA 1
ATOM 1098 C C . ARG A 1 138 ? -1.048 1.097 -14.667 1.00 97.88 138 ARG A C 1
ATOM 1100 O O . ARG A 1 138 ? -0.983 1.995 -13.825 1.00 97.88 138 ARG A O 1
ATOM 1107 N N . PHE A 1 139 ? -0.192 1.020 -15.689 1.00 97.81 139 PHE A N 1
ATOM 1108 C CA . PHE A 1 139 ? 0.951 1.925 -15.819 1.00 97.81 139 PHE A CA 1
ATOM 1109 C C . PHE A 1 139 ? 0.541 3.400 -15.812 1.00 97.81 139 PHE A C 1
ATOM 1111 O O . PHE A 1 139 ? 1.166 4.190 -15.117 1.00 97.81 139 PHE A O 1
ATOM 1118 N N . MET A 1 140 ? -0.537 3.777 -16.513 1.00 97.50 140 MET A N 1
ATOM 1119 C CA . MET A 1 140 ? -0.994 5.176 -16.561 1.00 97.50 140 MET A CA 1
ATOM 1120 C C . MET A 1 140 ? -1.494 5.696 -15.207 1.00 97.50 140 MET A C 1
ATOM 1122 O O . MET A 1 140 ? -1.291 6.868 -14.897 1.00 97.50 140 MET A O 1
ATOM 1126 N N . ASP A 1 141 ? -2.084 4.831 -14.376 1.00 97.94 141 ASP A N 1
ATOM 1127 C CA . ASP A 1 141 ? -2.458 5.194 -13.006 1.00 97.94 141 ASP A CA 1
ATOM 1128 C C . ASP A 1 141 ? -1.200 5.421 -12.154 1.00 97.94 141 ASP A C 1
ATOM 1130 O O . ASP A 1 141 ? -1.138 6.364 -11.374 1.00 97.94 141 ASP A O 1
ATOM 1134 N N . CYS A 1 142 ? -0.150 4.619 -12.348 1.00 98.25 142 CYS A N 1
ATOM 1135 C CA . CYS A 1 142 ? 1.140 4.818 -11.681 1.00 98.25 142 CYS A CA 1
ATOM 1136 C C . CYS A 1 142 ? 1.878 6.060 -12.210 1.00 98.25 142 CYS A C 1
ATOM 1138 O O . CYS A 1 142 ? 2.511 6.786 -11.446 1.00 98.25 142 CYS A O 1
ATOM 1140 N N . PHE A 1 143 ? 1.775 6.337 -13.510 1.00 95.56 143 PHE A N 1
ATOM 1141 C CA . PHE A 1 143 ? 2.455 7.434 -14.200 1.00 95.56 143 PHE A CA 1
ATOM 1142 C C . PHE A 1 143 ? 2.087 8.806 -13.626 1.00 95.56 143 PHE A C 1
ATOM 1144 O O . PHE A 1 143 ? 2.899 9.730 -13.664 1.00 95.56 143 PHE A O 1
ATOM 1151 N N . MET A 1 144 ? 0.909 8.934 -13.006 1.00 95.69 144 MET A N 1
ATOM 1152 C CA . MET A 1 144 ? 0.472 10.162 -12.336 1.00 95.69 144 MET A CA 1
ATOM 1153 C C . MET A 1 144 ? 1.360 10.578 -11.148 1.00 95.69 144 MET A C 1
ATOM 1155 O O . MET A 1 144 ? 1.327 11.737 -10.742 1.00 95.69 144 MET A O 1
ATOM 1159 N N . ILE A 1 145 ? 2.185 9.666 -10.614 1.00 97.94 145 ILE A N 1
ATOM 1160 C CA . ILE A 1 145 ? 3.244 9.981 -9.638 1.00 97.94 145 ILE A CA 1
ATOM 1161 C C . ILE A 1 145 ? 4.279 10.951 -10.253 1.00 97.94 145 ILE A C 1
ATOM 1163 O O . ILE A 1 145 ? 4.907 11.745 -9.548 1.00 97.94 145 ILE A O 1
ATOM 1167 N N . GLY A 1 146 ? 4.458 10.912 -11.575 1.00 96.56 146 GLY A N 1
ATOM 1168 C CA . GLY A 1 146 ? 5.354 11.786 -12.323 1.00 96.56 146 GLY A CA 1
ATOM 1169 C C . GLY A 1 146 ? 6.829 11.458 -12.098 1.00 96.56 146 GLY A C 1
ATOM 1170 O O . GLY A 1 146 ? 7.213 10.304 -11.915 1.00 96.56 146 GLY A O 1
ATOM 1171 N N . ARG A 1 147 ? 7.683 12.490 -12.094 1.00 97.00 147 ARG A N 1
ATOM 1172 C CA . ARG A 1 147 ? 9.151 12.355 -11.994 1.00 97.00 147 ARG A CA 1
ATOM 1173 C C . ARG A 1 147 ? 9.606 11.485 -10.819 1.00 97.00 147 ARG A C 1
ATOM 1175 O O . ARG A 1 147 ? 10.625 10.807 -10.921 1.00 97.00 147 ARG A O 1
ATOM 1182 N N . ASP A 1 148 ? 8.884 11.514 -9.700 1.00 97.62 148 ASP A N 1
ATOM 1183 C CA . ASP A 1 148 ? 9.294 10.754 -8.519 1.00 97.62 148 ASP A CA 1
ATOM 1184 C C . ASP A 1 148 ? 9.198 9.237 -8.735 1.00 97.62 148 ASP A C 1
ATOM 1186 O O . ASP A 1 148 ? 9.983 8.494 -8.149 1.00 97.62 148 ASP A O 1
ATOM 1190 N N . LEU A 1 149 ? 8.332 8.779 -9.648 1.00 98.44 149 LEU A N 1
ATOM 1191 C CA . LEU A 1 149 ? 8.250 7.373 -10.041 1.00 98.44 149 LEU A CA 1
ATOM 1192 C C . LEU A 1 149 ? 9.580 6.880 -10.608 1.00 98.44 149 LEU A C 1
ATOM 1194 O O . LEU A 1 149 ? 10.077 5.835 -10.203 1.00 98.44 149 LEU A O 1
ATOM 1198 N N . VAL A 1 150 ? 10.189 7.668 -11.495 1.00 97.81 150 VAL A N 1
ATOM 1199 C CA . VAL A 1 150 ? 11.484 7.355 -12.116 1.00 97.81 150 VAL A CA 1
ATOM 1200 C C . VAL A 1 150 ? 12.559 7.200 -11.040 1.00 97.81 150 VAL A C 1
ATOM 1202 O O . VAL A 1 150 ? 13.292 6.214 -11.039 1.00 97.81 150 VAL A O 1
ATOM 1205 N N . ARG A 1 151 ? 12.613 8.126 -10.074 1.00 98.44 151 ARG A N 1
ATOM 1206 C CA . ARG A 1 151 ? 13.558 8.063 -8.947 1.00 98.44 151 ARG A CA 1
ATOM 1207 C C . ARG A 1 151 ? 13.352 6.800 -8.106 1.00 98.44 151 ARG A C 1
ATOM 1209 O O . ARG A 1 151 ? 14.323 6.142 -7.742 1.00 98.44 151 ARG A O 1
ATOM 1216 N N . LEU A 1 152 ? 12.103 6.457 -7.790 1.00 98.56 152 LEU A N 1
ATOM 1217 C CA . LEU A 1 152 ? 11.777 5.251 -7.028 1.00 98.56 152 LEU A CA 1
ATOM 1218 C C . LEU A 1 152 ? 12.185 3.978 -7.783 1.00 98.56 152 LEU A C 1
ATOM 1220 O O . LEU A 1 152 ? 12.847 3.122 -7.202 1.00 98.56 152 LEU A O 1
ATOM 1224 N N . LEU A 1 153 ? 11.880 3.893 -9.080 1.00 98.56 153 LEU A N 1
ATOM 1225 C CA . LEU A 1 153 ? 12.258 2.768 -9.941 1.00 98.56 153 LEU A CA 1
ATOM 1226 C C . LEU A 1 153 ? 13.777 2.631 -10.107 1.00 98.56 153 LEU A C 1
ATOM 1228 O O . LEU A 1 153 ? 14.281 1.513 -10.193 1.00 98.56 153 LEU A O 1
ATOM 1232 N N . GLN A 1 154 ? 14.525 3.738 -10.130 1.00 98.25 154 GLN A N 1
ATOM 1233 C CA . GLN A 1 154 ? 15.991 3.709 -10.174 1.00 98.25 154 GLN A CA 1
ATOM 1234 C C . GLN A 1 154 ? 16.582 3.071 -8.912 1.00 98.25 154 GLN A C 1
ATOM 1236 O O . GLN A 1 154 ? 17.511 2.270 -9.005 1.00 98.25 154 GLN A O 1
ATOM 1241 N N . ASN A 1 155 ? 16.016 3.366 -7.737 1.00 98.06 155 ASN A N 1
ATOM 1242 C CA . ASN A 1 155 ? 16.509 2.823 -6.468 1.00 9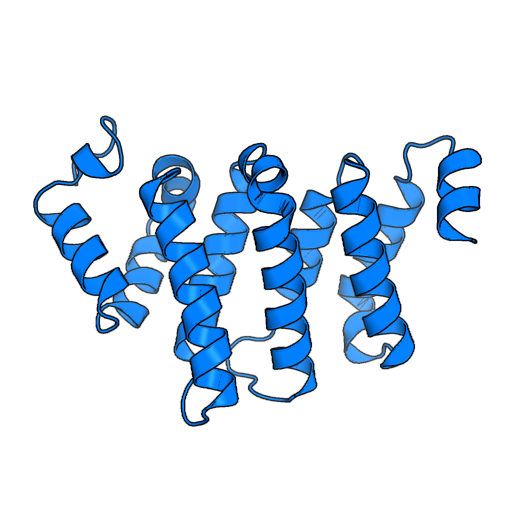8.06 155 ASN A CA 1
ATOM 1243 C C . ASN A 1 155 ? 16.362 1.297 -6.367 1.00 98.06 155 ASN A C 1
ATOM 1245 O O . ASN A 1 155 ? 17.127 0.651 -5.653 1.00 98.06 155 ASN A O 1
ATOM 1249 N N . VAL A 1 156 ? 15.399 0.718 -7.086 1.00 98.44 156 VAL A N 1
ATOM 1250 C CA . VAL A 1 156 ? 15.123 -0.726 -7.096 1.00 98.44 156 VAL A CA 1
ATOM 1251 C C . VAL A 1 156 ? 15.556 -1.414 -8.396 1.00 98.44 156 VAL A C 1
ATOM 1253 O O . VAL A 1 156 ? 15.325 -2.606 -8.558 1.00 98.44 156 VAL A O 1
ATOM 1256 N N . ALA A 1 157 ? 16.244 -0.711 -9.303 1.00 97.62 157 ALA A N 1
ATOM 1257 C CA . ALA A 1 157 ? 16.544 -1.182 -10.661 1.00 97.62 157 ALA A CA 1
ATOM 1258 C C . ALA A 1 157 ? 17.399 -2.460 -10.739 1.00 97.62 157 ALA A C 1
ATOM 1260 O O . ALA A 1 157 ? 17.398 -3.131 -11.763 1.00 97.62 157 ALA A O 1
ATOM 1261 N N . ARG A 1 158 ? 18.139 -2.798 -9.673 1.00 96.94 158 ARG A N 1
ATOM 1262 C CA . ARG A 1 158 ? 18.969 -4.018 -9.601 1.00 96.94 158 ARG A CA 1
ATOM 1263 C C . ARG A 1 158 ? 18.186 -5.281 -9.231 1.00 96.94 158 ARG A C 1
ATOM 1265 O O . ARG A 1 158 ? 18.769 -6.356 -9.158 1.00 96.94 158 ARG A O 1
ATOM 1272 N N . ILE A 1 159 ? 16.902 -5.148 -8.917 1.00 98.44 159 ILE A N 1
ATOM 1273 C CA . ILE A 1 159 ? 16.007 -6.281 -8.687 1.00 98.44 159 ILE A CA 1
ATOM 1274 C C . ILE A 1 159 ? 15.580 -6.817 -10.063 1.00 98.44 159 ILE A C 1
ATOM 1276 O O . ILE A 1 159 ? 15.140 -6.001 -10.878 1.00 98.44 159 ILE A O 1
ATOM 1280 N N . PRO A 1 160 ? 15.686 -8.131 -10.338 1.00 98.38 160 PRO A N 1
ATOM 1281 C CA . PRO A 1 160 ? 15.466 -8.692 -11.676 1.00 98.38 160 PRO A CA 1
ATOM 1282 C C . PRO A 1 160 ? 14.151 -8.263 -12.345 1.00 98.38 160 PRO A C 1
ATOM 1284 O O . PRO A 1 160 ? 14.120 -7.931 -13.530 1.00 98.38 160 PRO A O 1
ATOM 1287 N N . GLU A 1 161 ? 13.062 -8.207 -11.584 1.00 98.75 161 GLU A N 1
ATOM 1288 C CA . GLU A 1 161 ? 11.732 -7.837 -12.060 1.00 98.75 161 GLU A CA 1
ATOM 1289 C C . GLU A 1 161 ? 11.667 -6.364 -12.487 1.00 98.75 161 GLU A C 1
ATOM 1291 O O . GLU A 1 161 ? 11.069 -6.034 -13.517 1.00 98.75 161 GLU A O 1
ATOM 1296 N N . PHE A 1 162 ? 12.325 -5.477 -11.732 1.00 98.69 162 PHE A N 1
ATOM 1297 C CA . PHE A 1 162 ? 12.436 -4.058 -12.074 1.00 98.69 162 PHE A CA 1
ATOM 1298 C C . PHE A 1 162 ? 13.451 -3.811 -13.189 1.00 98.69 162 PHE A C 1
ATOM 1300 O O . PHE A 1 162 ? 13.236 -2.908 -13.992 1.00 98.69 162 PHE A O 1
ATOM 1307 N N . GLU A 1 163 ? 14.514 -4.609 -13.300 1.00 98.44 163 GLU A N 1
ATOM 1308 C CA . GLU A 1 163 ? 15.423 -4.564 -14.451 1.00 98.44 163 GLU A CA 1
ATOM 1309 C C . GLU A 1 163 ? 14.659 -4.874 -15.745 1.00 98.44 163 GLU A C 1
ATOM 1311 O O . GLU A 1 163 ? 14.790 -4.160 -16.742 1.00 98.44 163 GLU A O 1
ATOM 1316 N N . GLN A 1 164 ? 13.802 -5.899 -15.724 1.00 98.25 164 GLN A N 1
ATOM 1317 C CA . GLN A 1 164 ? 12.943 -6.213 -16.862 1.00 98.25 164 GLN A CA 1
ATOM 1318 C C . GLN A 1 164 ? 11.933 -5.094 -17.138 1.00 98.25 164 GLN A C 1
ATOM 1320 O O . GLN A 1 164 ? 11.729 -4.734 -18.294 1.00 98.25 164 GLN A O 1
ATOM 1325 N N . LEU A 1 165 ? 11.331 -4.506 -16.098 1.00 98.38 165 LEU A N 1
ATOM 1326 C CA . LEU A 1 165 ? 10.455 -3.346 -16.272 1.00 98.38 165 LEU A CA 1
ATOM 1327 C C . LEU A 1 165 ? 11.198 -2.166 -16.921 1.00 98.38 165 LEU A C 1
ATOM 1329 O O . LEU A 1 165 ? 10.655 -1.531 -17.816 1.00 98.38 165 LEU A O 1
ATOM 1333 N N . TRP A 1 166 ? 12.443 -1.891 -16.523 1.00 98.06 166 TRP A N 1
ATOM 1334 C CA . TRP A 1 166 ? 13.276 -0.851 -17.132 1.00 98.06 166 TRP A CA 1
ATOM 1335 C C . TRP A 1 166 ? 13.566 -1.114 -18.609 1.00 98.06 166 TRP A C 1
ATOM 1337 O O . TRP A 1 166 ? 13.501 -0.182 -19.411 1.00 98.06 166 TRP A O 1
ATOM 1347 N N . LYS A 1 167 ? 13.840 -2.370 -18.986 1.00 97.75 167 LYS A N 1
ATOM 1348 C CA . LYS A 1 167 ? 13.985 -2.758 -20.399 1.00 97.75 167 LYS A CA 1
ATOM 1349 C C . LYS A 1 167 ? 12.713 -2.451 -21.181 1.00 97.75 167 LYS A C 1
ATOM 1351 O O . LYS A 1 167 ? 12.805 -1.893 -22.270 1.00 97.75 167 LYS A O 1
ATOM 1356 N N . ASP A 1 168 ? 11.549 -2.752 -20.612 1.00 97.50 168 ASP A N 1
ATOM 1357 C CA . ASP A 1 168 ? 10.265 -2.448 -21.244 1.00 97.50 168 ASP A CA 1
ATOM 1358 C C . ASP A 1 168 ? 10.047 -0.930 -21.351 1.00 97.50 168 ASP A C 1
ATOM 1360 O O . ASP A 1 168 ? 9.712 -0.452 -22.426 1.00 97.50 168 ASP A O 1
ATOM 1364 N N . ILE A 1 169 ? 10.325 -0.152 -20.298 1.00 96.75 169 ILE A N 1
ATOM 1365 C CA . ILE A 1 169 ? 10.215 1.320 -20.313 1.00 96.75 169 ILE A CA 1
ATOM 1366 C C . ILE A 1 169 ? 11.082 1.942 -21.418 1.00 96.75 169 ILE A C 1
ATOM 1368 O O . ILE A 1 169 ? 10.616 2.821 -22.134 1.00 96.75 169 ILE A O 1
ATOM 1372 N N . ILE A 1 170 ? 12.338 1.506 -21.556 1.00 96.38 170 ILE A N 1
ATOM 1373 C CA . ILE A 1 170 ? 13.306 2.133 -22.470 1.00 96.38 170 ILE A CA 1
ATOM 1374 C C . ILE A 1 170 ? 13.131 1.642 -23.909 1.00 96.38 170 ILE A C 1
ATOM 1376 O O . ILE A 1 170 ? 13.256 2.426 -24.848 1.00 96.38 170 ILE A O 1
ATOM 1380 N N . HIS A 1 171 ? 12.893 0.344 -24.098 1.00 97.00 171 HIS A N 1
ATOM 1381 C CA . HIS A 1 171 ? 12.933 -0.274 -25.424 1.00 97.00 171 HIS A CA 1
ATOM 1382 C C . HIS A 1 171 ? 11.551 -0.564 -26.004 1.00 97.00 171 HIS A C 1
ATOM 1384 O O . HIS A 1 171 ? 11.418 -0.574 -27.223 1.00 97.00 171 HIS A O 1
ATOM 1390 N N . ASN A 1 172 ? 10.531 -0.784 -25.169 1.00 95.69 172 ASN A N 1
ATOM 1391 C CA . ASN A 1 172 ? 9.184 -1.171 -25.599 1.00 95.69 172 ASN A CA 1
ATOM 1392 C C . ASN A 1 172 ? 8.074 -0.489 -24.759 1.00 95.69 172 ASN A C 1
ATOM 1394 O O . ASN A 1 172 ? 7.191 -1.185 -24.247 1.00 95.69 172 ASN A O 1
ATOM 1398 N N . PRO A 1 173 ? 8.068 0.853 -24.602 1.00 95.38 173 PRO A N 1
ATOM 1399 C CA . PRO A 1 173 ? 7.185 1.548 -23.653 1.00 95.38 173 PRO A CA 1
ATOM 1400 C C . PRO A 1 173 ? 5.692 1.286 -23.908 1.00 95.38 173 PRO A C 1
ATOM 1402 O O . PRO A 1 173 ? 4.892 1.217 -22.973 1.00 95.38 173 PRO A O 1
ATOM 1405 N N . GLN A 1 174 ? 5.323 1.034 -25.166 1.00 96.56 174 GLN A N 1
ATOM 1406 C CA . GLN A 1 174 ? 3.947 0.739 -25.565 1.00 96.56 174 GLN A CA 1
ATOM 1407 C C . GLN A 1 174 ? 3.397 -0.585 -25.009 1.00 96.56 174 GLN A C 1
ATOM 1409 O O . GLN A 1 174 ? 2.180 -0.750 -24.951 1.00 96.56 174 GLN A O 1
ATOM 1414 N N . VAL A 1 175 ? 4.260 -1.505 -24.552 1.00 96.31 175 VAL A N 1
ATOM 1415 C CA . VAL A 1 175 ? 3.842 -2.738 -23.855 1.00 96.31 175 VAL A CA 1
ATOM 1416 C C . VAL A 1 175 ? 3.226 -2.422 -22.488 1.00 96.31 175 VAL A C 1
ATOM 1418 O O . VAL A 1 175 ? 2.382 -3.175 -22.012 1.00 96.31 175 VAL A O 1
ATOM 1421 N N . LEU A 1 176 ? 3.613 -1.303 -21.865 1.00 95.88 176 LEU A N 1
ATOM 1422 C CA . LEU A 1 176 ? 3.061 -0.848 -20.584 1.00 95.88 176 LEU A CA 1
ATOM 1423 C C . LEU A 1 176 ? 1.776 -0.037 -20.772 1.00 95.88 176 LEU A C 1
ATOM 1425 O O . LEU A 1 176 ? 0.861 -0.103 -19.955 1.00 95.88 176 LEU A O 1
ATOM 1429 N N . SER A 1 177 ? 1.708 0.753 -21.842 1.00 95.75 177 SER A N 1
ATOM 1430 C CA . SER A 1 177 ? 0.510 1.482 -22.255 1.00 95.75 177 SER A CA 1
ATOM 1431 C C . SER A 1 177 ? 0.701 2.030 -23.661 1.00 95.75 177 SER A C 1
ATOM 1433 O O . SER A 1 177 ? 1.711 2.671 -23.935 1.00 95.75 177 SER A O 1
ATOM 1435 N N . ALA A 1 178 ? -0.310 1.911 -24.523 1.00 95.38 178 ALA A N 1
ATOM 1436 C CA . ALA A 1 178 ? -0.289 2.527 -25.853 1.00 95.38 178 ALA A CA 1
ATOM 1437 C C . ALA A 1 178 ? -0.118 4.064 -25.818 1.00 95.38 178 ALA A C 1
ATOM 1439 O O . ALA A 1 178 ? 0.278 4.663 -26.813 1.00 95.38 178 ALA A O 1
ATOM 1440 N N . GLN A 1 179 ? -0.414 4.703 -24.680 1.00 94.44 179 GLN A N 1
ATOM 1441 C CA . GLN A 1 179 ? -0.270 6.149 -24.474 1.00 94.44 179 GLN A CA 1
ATOM 1442 C C . GLN A 1 179 ? 1.125 6.552 -23.974 1.00 94.44 179 GLN A C 1
ATOM 1444 O O . GLN A 1 179 ? 1.425 7.742 -23.909 1.00 94.44 179 GLN A O 1
ATOM 1449 N N . PHE A 1 180 ? 1.964 5.588 -23.591 1.00 93.75 180 PHE A N 1
ATOM 1450 C CA . PHE A 1 180 ? 3.299 5.849 -23.073 1.00 93.75 180 PHE A CA 1
ATOM 1451 C C . PHE A 1 180 ? 4.338 5.712 -24.191 1.00 93.75 180 PHE A C 1
ATOM 1453 O O . PHE A 1 180 ? 4.505 4.646 -24.781 1.00 93.75 180 PHE A O 1
ATOM 1460 N N . THR A 1 181 ? 5.021 6.813 -24.501 1.00 89.56 181 THR A N 1
ATOM 1461 C CA . THR A 1 181 ? 5.966 6.907 -25.628 1.00 89.56 181 THR A C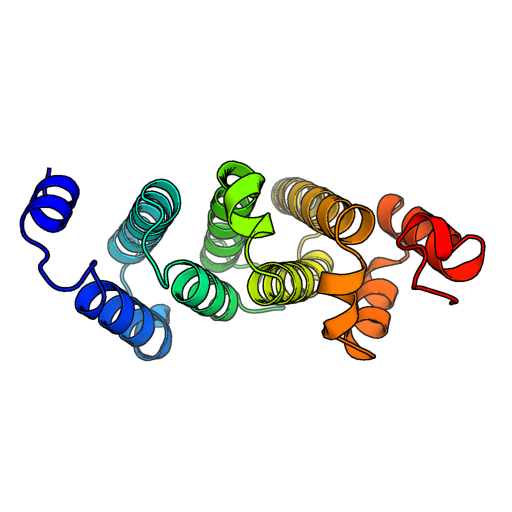A 1
ATOM 1462 C C . THR A 1 181 ? 7.439 6.784 -25.230 1.00 89.56 181 THR A C 1
ATOM 1464 O O . THR A 1 181 ? 8.282 6.787 -26.124 1.00 89.56 181 THR A O 1
ATOM 1467 N N . GLY A 1 182 ? 7.743 6.663 -23.932 1.00 82.94 182 GLY A N 1
ATOM 1468 C CA . GLY A 1 182 ? 9.105 6.705 -23.377 1.00 82.94 182 GLY A CA 1
ATOM 1469 C C . GLY A 1 182 ? 9.363 7.940 -22.526 1.00 82.94 182 GLY A C 1
ATOM 1470 O O . GLY A 1 182 ? 8.818 9.015 -22.868 1.00 82.94 182 GLY A O 1
#

pLDDT: mean 97.15, std 2.53, range [76.56, 98.88]

Nearest PDB structures (foldseek):
  4owx-assembly1_A  TM=1.002E+00  e=4.950E-21  Homo sapiens
  3woz-assembly1_A  TM=6.023E-01  e=6.485E-01  Mus musculus
  8v87-assembly1_8  TM=3.901E-01  e=9.380E-01  Saccharomyces cerevisiae BY4741
  1zu2-assembly1_A  TM=3.651E-01  e=3.260E+00  Arabidopsis thaliana
  8tla-assembly1_C  TM=2.388E-01  e=2.588E+00  Homo sapiens

Sequence (182 aa):
QCYRDLALVSRDGMNIVLNKINQILMEKYLKLQDTCRTQLVWLLRELVKSGVLGAGGVCMTFMKQIAGGDVTVKNIWLAENVLEILTEQREWVLKSSILIAMAVYTYLRLIVDHHGTAQLQALRQKEVDFCISLLRERFMDCFMIGRDLVRLLQNVARIPEFEQLWKDIIHNPQVLSAQFTG

Radius of gyration: 17.39 Å; Cα contacts (8 Å, |Δi|>4): 151; chains: 1; bounding box: 47×26×48 Å

Secondary structure (DSSP, 8-state):
-HHHHHHHH-SSTTHHHHHHHHHHHHHHGGG--HHHHHHHHHHHHHHHHTT-TTHHHHHHHHHTTS-TT---HHHHHHHHHHHHHHHHTHHHHTT-HHHHHHHHHHHHHHTTT--SSHHHHHHHHHHHHHHHHHHHHSHHHHHTTTHHHHHHHHHTTTSHHHHHHHHHHHH-GGGT-TT---

Organism: NCBI:txid886794

Mean predicted aligned error: 2.76 Å

InterPro domains:
  IPR019333 Integrator complex subunit 3, N-terminal [PF10189] (2-182)
  IPR045334 Integrator complex subunit 3 [PTHR13587] (1-182)